Protein AF-A0A1C7LZ01-F1 (afdb_monomer_lite)

Organism: Grifola frondosa (NCBI:txid5627)

Secondary structure (DSSP, 8-state):
-EEEEEEEE-SSS-EEE---SS--TTSTTSSEEEEEEEEEGGGTEEEEEEEESS-EEEEEEEE-TTS----HHHHHHHHHHHHHHHS--TT--EEEEEEES-SS--TT--HHHHHHHHHT-TT--EEEEE--TTS----HHHHHHHHTPBPTTT-SBSSTT--EEEEES-SS--HHHHHHHHHHHHHTT----EEEEE-STTTT-S-GGGSTHHHHHTT-SEEESS----PPPPPP----

Foldseek 3Di:
DEAEFEWDDPDLQAIDTPDDPPDDCPDPQPAWAEWAWEADQVQQWIWIWTDGPPATYIYIYHYDPPDCNDGCLSCVLSVLLNVLVRGQQANYQYYAYEYEDDQEENNRLALVSLLSNLQSHLNHQEYHYYYYLNYQADNQLSNLVSQLDADPPPRAGRNLNHAYYYYYNHQPDDPVSLLVSQVSSVVRVSHHAYYEAAHPVCPPPPDPVVDPCVSVVVRYVYYHNDGDDDDGDDHPDPDD

Radius of gyration: 18.16 Å; chains: 1; bounding box: 42×43×53 Å

Sequence (240 aa):
MRFSVWLEKRDDSHFLFGIPDGLEDWHHLHDIKQLFIKYRSASRCIMIEGTTSRNTFQITAFIHSDTEFGGMSKISGPLIHSIADTLDMSLVEELTIQETAYHRPPLTFTRDAWTHLLEKMPLLKKLHIRWGRTSNGGCCREILSALTTPHIDTGALLCPVLERFTLRYDKSWSSLQFHRLAQERSSRKQPLKWLSVRSSHYQDVENIEDTDLDMLREVVEIVDLEPPLIESAVFPTVEW

pLDDT: mean 79.96, std 13.24, range [38.75, 97.81]

Structure (mmCIF, N/CA/C/O backbone):
data_AF-A0A1C7LZ01-F1
#
_entry.id   AF-A0A1C7LZ01-F1
#
loop_
_atom_site.group_PDB
_atom_site.id
_atom_site.type_symbol
_atom_site.label_atom_id
_atom_site.label_alt_id
_atom_site.label_comp_id
_atom_site.label_asym_id
_atom_site.label_entity_id
_atom_site.label_seq_id
_atom_site.pdbx_PDB_ins_code
_atom_site.Cartn_x
_atom_site.Cartn_y
_atom_site.Cartn_z
_atom_site.occupancy
_atom_site.B_iso_or_equiv
_atom_site.auth_seq_id
_atom_site.auth_comp_id
_atom_site.auth_asym_id
_atom_site.auth_atom_id
_atom_site.pdbx_PDB_model_num
ATOM 1 N N . MET A 1 1 ? 3.920 -16.801 -15.063 1.00 75.69 1 MET A N 1
ATOM 2 C CA . MET A 1 1 ? 4.575 -16.233 -16.265 1.00 75.69 1 MET A CA 1
ATOM 3 C C . MET A 1 1 ? 5.652 -15.237 -15.849 1.00 75.69 1 MET A C 1
ATOM 5 O O . MET A 1 1 ? 5.511 -14.621 -14.800 1.00 75.69 1 MET A O 1
ATOM 9 N N . ARG A 1 2 ? 6.739 -15.097 -16.614 1.00 75.75 2 ARG A N 1
ATOM 10 C CA . ARG A 1 2 ? 7.792 -14.104 -16.347 1.00 75.75 2 ARG A CA 1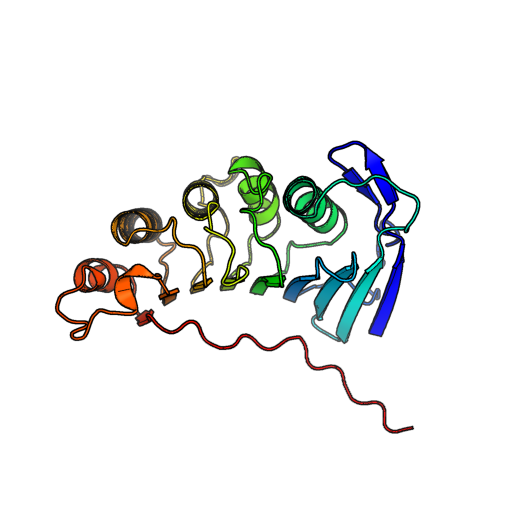
ATOM 11 C C . ARG A 1 2 ? 8.027 -13.270 -17.601 1.00 75.75 2 ARG A C 1
ATOM 13 O O . ARG A 1 2 ? 8.218 -13.837 -18.672 1.00 75.75 2 ARG A O 1
ATOM 20 N N . PHE A 1 3 ? 8.009 -11.956 -17.445 1.00 74.25 3 PHE A N 1
ATOM 21 C CA . PHE A 1 3 ? 8.245 -10.967 -18.483 1.00 74.25 3 PHE A CA 1
ATOM 22 C C . PHE A 1 3 ? 9.500 -10.171 -18.129 1.00 74.25 3 PHE A C 1
ATOM 24 O O . PHE A 1 3 ? 9.683 -9.762 -16.979 1.00 74.25 3 PHE A O 1
ATOM 31 N N . SER A 1 4 ? 10.340 -9.922 -19.125 1.00 74.12 4 SER A N 1
ATOM 32 C CA . SER A 1 4 ? 11.445 -8.972 -19.024 1.00 74.12 4 SER A CA 1
ATOM 33 C C . SER A 1 4 ? 11.132 -7.815 -19.953 1.00 74.12 4 SER A C 1
ATOM 35 O O . SER A 1 4 ? 10.951 -8.028 -21.150 1.00 74.12 4 SER A O 1
ATOM 37 N N . VAL A 1 5 ? 11.044 -6.610 -19.400 1.00 73.62 5 VAL A N 1
ATOM 38 C CA . VAL A 1 5 ? 10.729 -5.395 -20.155 1.00 73.62 5 VAL A CA 1
ATOM 39 C C . VAL A 1 5 ? 11.823 -4.358 -19.947 1.00 73.62 5 VAL A C 1
ATOM 41 O O . VAL A 1 5 ? 12.475 -4.307 -18.901 1.00 73.62 5 VAL A O 1
ATOM 44 N N . TRP A 1 6 ? 12.026 -3.518 -20.952 1.00 70.19 6 TRP A N 1
ATOM 45 C CA . TRP A 1 6 ? 12.846 -2.325 -20.798 1.00 70.19 6 TRP A CA 1
ATOM 46 C C . TRP A 1 6 ? 11.990 -1.201 -20.239 1.00 70.19 6 TRP A C 1
ATOM 48 O O . TRP A 1 6 ? 10.833 -1.047 -20.626 1.00 70.19 6 TRP A O 1
ATOM 58 N N . LEU A 1 7 ? 12.561 -0.453 -19.300 1.00 73.94 7 LEU A N 1
ATOM 59 C CA . LEU A 1 7 ? 11.942 0.740 -18.755 1.00 73.94 7 LEU A CA 1
ATOM 60 C C . LEU A 1 7 ? 12.460 1.951 -19.525 1.00 73.94 7 LEU A C 1
ATOM 62 O O . LEU A 1 7 ? 13.647 2.275 -19.439 1.00 73.94 7 LEU A O 1
ATOM 66 N N . GLU A 1 8 ? 11.582 2.622 -20.259 1.00 73.00 8 GLU A N 1
ATOM 67 C CA . GLU A 1 8 ? 11.940 3.818 -21.020 1.00 73.00 8 GLU A CA 1
ATOM 68 C C . GLU A 1 8 ? 11.466 5.076 -20.285 1.00 73.00 8 GLU A C 1
ATOM 70 O O . GLU A 1 8 ? 10.303 5.174 -19.887 1.00 73.00 8 GLU A O 1
ATOM 75 N N . LYS A 1 9 ? 12.371 6.046 -20.084 1.00 70.38 9 LYS A N 1
ATOM 76 C CA . LYS A 1 9 ? 11.995 7.370 -19.573 1.00 70.38 9 LYS A CA 1
ATOM 77 C C . LYS A 1 9 ? 11.342 8.148 -20.705 1.00 70.38 9 LYS A C 1
ATOM 79 O O . LYS A 1 9 ? 12.030 8.486 -21.665 1.00 70.38 9 LYS A O 1
ATOM 84 N N . ARG A 1 10 ? 10.060 8.483 -20.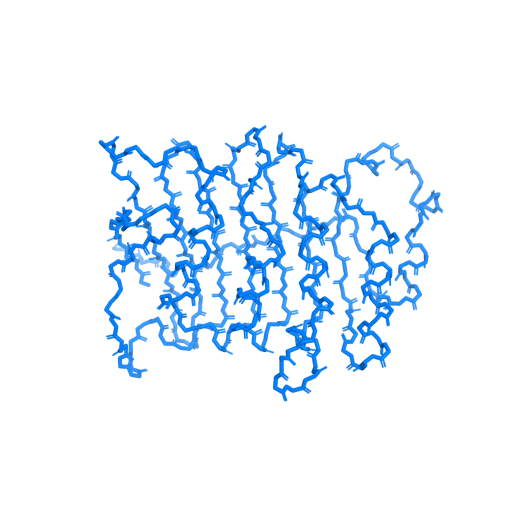578 1.00 68.81 10 ARG A N 1
ATOM 85 C CA . ARG A 1 10 ? 9.410 9.383 -21.538 1.00 68.81 10 ARG A CA 1
ATOM 86 C C . ARG A 1 10 ? 9.655 10.844 -21.168 1.00 68.81 10 ARG A C 1
ATOM 88 O O . ARG A 1 10 ? 9.989 11.649 -22.030 1.00 68.81 10 ARG A O 1
ATOM 95 N N . ASP A 1 11 ? 9.526 11.161 -19.881 1.00 69.56 11 ASP A N 1
ATOM 96 C CA . ASP A 1 11 ? 9.839 12.465 -19.292 1.00 69.56 11 ASP A CA 1
ATOM 97 C C . ASP A 1 11 ? 10.222 12.318 -17.803 1.00 69.56 11 ASP A C 1
ATOM 99 O O . ASP A 1 11 ? 10.417 11.209 -17.306 1.00 69.56 11 ASP A O 1
ATOM 103 N N . ASP A 1 12 ? 10.395 13.427 -17.077 1.00 65.56 12 ASP A N 1
ATOM 104 C CA . ASP A 1 12 ? 10.789 13.412 -15.657 1.00 65.56 12 ASP A CA 1
ATOM 105 C C . ASP A 1 12 ? 9.784 12.720 -14.714 1.00 65.56 12 ASP A C 1
ATOM 107 O O . ASP A 1 12 ? 10.162 12.327 -13.609 1.00 65.56 12 ASP A O 1
ATOM 111 N N . SER A 1 13 ? 8.540 12.530 -15.155 1.00 60.31 13 SER A N 1
ATOM 112 C CA . SER A 1 13 ? 7.416 11.983 -14.384 1.00 60.31 13 SER A CA 1
ATOM 113 C C . SER A 1 13 ? 6.799 10.699 -14.956 1.00 60.31 13 SER A C 1
ATOM 115 O O . SER A 1 13 ? 6.107 10.003 -14.217 1.00 60.31 13 SER A O 1
ATOM 117 N N . HIS A 1 14 ? 7.068 10.346 -16.216 1.00 68.50 14 HIS A N 1
ATOM 118 C CA . HIS A 1 14 ? 6.433 9.213 -16.895 1.00 68.50 14 HIS A CA 1
ATOM 119 C C . HIS A 1 14 ? 7.442 8.194 -17.421 1.00 68.50 14 HIS A C 1
ATOM 121 O O . HIS A 1 14 ? 8.422 8.522 -18.103 1.00 68.50 14 HIS A O 1
ATOM 127 N N . PHE A 1 15 ? 7.136 6.928 -17.155 1.00 73.50 15 PHE A N 1
ATOM 128 C CA . PHE A 1 15 ? 7.895 5.770 -17.591 1.00 73.50 15 PHE A CA 1
ATOM 129 C C . PHE A 1 15 ? 7.003 4.866 -18.428 1.00 73.50 15 PHE A C 1
ATOM 131 O O . PHE A 1 15 ? 5.866 4.587 -18.056 1.00 73.50 15 PHE A O 1
ATOM 138 N N . LEU A 1 16 ? 7.527 4.388 -19.551 1.00 69.81 16 LEU A N 1
ATOM 139 C CA . LEU A 1 16 ? 6.827 3.415 -20.375 1.00 69.81 16 LEU A CA 1
ATOM 140 C C . LEU A 1 16 ? 7.257 2.009 -19.968 1.00 69.81 16 LEU A C 1
ATOM 142 O O . LEU A 1 16 ? 8.444 1.671 -19.969 1.00 69.81 16 LEU A O 1
ATOM 146 N N . PHE A 1 17 ? 6.262 1.198 -19.620 1.00 70.94 17 PHE A N 1
ATOM 147 C CA . PHE A 1 17 ? 6.385 -0.245 -19.499 1.00 70.94 17 PHE A CA 1
ATOM 148 C C . PHE A 1 17 ? 5.908 -0.851 -20.816 1.00 70.94 17 PHE A C 1
ATOM 150 O O . PHE A 1 17 ? 4.848 -0.485 -21.310 1.00 70.94 17 PHE A O 1
ATOM 157 N N . GLY A 1 18 ? 6.669 -1.783 -21.388 1.00 62.41 18 GLY A N 1
ATOM 158 C CA . GLY A 1 18 ? 6.277 -2.497 -22.609 1.00 62.41 18 GLY A CA 1
ATOM 159 C C . GLY A 1 18 ? 5.137 -3.499 -22.389 1.00 62.41 18 GLY A C 1
ATOM 160 O O . GLY A 1 18 ? 5.304 -4.676 -22.697 1.00 62.41 18 GLY A O 1
ATOM 161 N N . ILE A 1 19 ? 4.018 -3.065 -21.807 1.00 64.88 19 ILE A N 1
ATOM 162 C CA . ILE A 1 19 ? 2.777 -3.834 -21.684 1.00 64.88 19 ILE A CA 1
ATOM 163 C C . ILE A 1 19 ? 1.802 -3.256 -22.721 1.00 64.88 19 ILE A C 1
ATOM 165 O O . ILE A 1 19 ? 1.604 -2.045 -22.719 1.00 64.88 19 ILE A O 1
ATOM 169 N N . PRO A 1 20 ? 1.236 -4.068 -23.631 1.00 54.84 20 PRO A N 1
ATOM 170 C CA . PRO A 1 20 ? 0.275 -3.582 -24.620 1.00 54.84 20 PRO A CA 1
ATOM 171 C C . PRO A 1 20 ? -0.962 -2.952 -23.966 1.00 54.84 20 PRO A C 1
ATOM 173 O O . PRO A 1 20 ? -1.490 -3.503 -22.998 1.00 54.84 20 PRO A O 1
ATOM 176 N N . ASP A 1 21 ? -1.446 -1.842 -24.526 1.00 51.34 21 ASP A N 1
ATOM 177 C CA . ASP A 1 21 ? -2.733 -1.247 -24.147 1.00 51.34 21 ASP A CA 1
ATOM 178 C C . ASP A 1 21 ? -3.893 -2.185 -24.525 1.00 51.34 21 ASP A C 1
ATOM 180 O O . ASP A 1 21 ? -3.840 -2.865 -25.551 1.00 51.34 21 ASP A O 1
ATOM 184 N N . GLY A 1 22 ? -4.971 -2.191 -23.730 1.00 51.94 22 GLY A N 1
ATOM 185 C CA . GLY A 1 22 ? -6.197 -2.927 -24.070 1.00 51.94 22 GLY A CA 1
ATOM 186 C C . GLY A 1 22 ? -6.035 -4.446 -24.005 1.00 51.94 22 GLY A C 1
ATOM 187 O O . GLY A 1 22 ? -6.345 -5.152 -24.962 1.00 51.94 22 GLY A O 1
ATOM 188 N N . LEU A 1 23 ? -5.531 -4.941 -22.875 1.00 58.97 23 LEU A N 1
ATOM 189 C CA . LEU A 1 23 ? -5.386 -6.369 -22.620 1.00 58.97 23 LEU A CA 1
ATOM 190 C C . LEU A 1 23 ? -6.737 -7.084 -22.772 1.00 58.97 23 LEU A C 1
ATOM 192 O O . LEU A 1 23 ? -7.692 -6.753 -22.076 1.00 58.97 23 LEU A O 1
ATOM 196 N N . GLU A 1 24 ? -6.810 -8.065 -23.671 1.00 58.41 24 GLU A N 1
ATOM 197 C CA . GLU A 1 24 ? -8.006 -8.897 -23.833 1.00 58.41 24 GLU A CA 1
ATOM 198 C C . GLU A 1 24 ? -8.326 -9.647 -22.523 1.00 58.41 24 GLU A C 1
ATOM 200 O O . GLU A 1 24 ? -7.418 -9.947 -21.746 1.00 58.41 24 GLU A O 1
ATOM 205 N N . ASP A 1 25 ? -9.591 -10.015 -22.288 1.00 59.78 25 ASP A N 1
ATOM 206 C CA . ASP A 1 25 ? -10.057 -10.672 -21.045 1.00 59.78 25 ASP A CA 1
ATOM 207 C C . ASP A 1 25 ? -9.269 -11.947 -20.667 1.00 59.78 25 ASP A C 1
ATOM 209 O O . ASP A 1 25 ? -9.274 -12.403 -19.522 1.00 59.78 25 ASP A O 1
ATOM 213 N N . TRP A 1 26 ? -8.601 -12.578 -21.637 1.00 60.88 26 TRP A N 1
ATOM 214 C CA . TRP A 1 26 ? -7.772 -13.767 -21.428 1.00 60.88 26 TRP A CA 1
ATOM 215 C C . TRP A 1 26 ? -6.308 -13.458 -21.093 1.00 60.88 26 TRP A C 1
ATOM 217 O O . TRP A 1 26 ? -5.540 -14.384 -20.817 1.00 60.88 26 TRP A O 1
ATOM 227 N N . HIS A 1 27 ? -5.896 -12.191 -21.111 1.00 69.81 27 HIS A N 1
ATOM 228 C CA . HIS A 1 27 ? -4.516 -11.803 -20.876 1.00 69.81 27 HIS A CA 1
ATOM 229 C C . HIS A 1 27 ? -4.081 -12.109 -19.437 1.00 69.81 27 HIS A C 1
ATOM 231 O O . HIS A 1 27 ? -4.812 -11.921 -18.466 1.00 69.81 27 HIS A O 1
ATOM 237 N N . HIS A 1 28 ? -2.827 -12.527 -19.269 1.00 69.38 28 HIS A N 1
ATOM 238 C CA . HIS A 1 28 ? -2.290 -12.992 -17.983 1.00 69.38 28 HIS A CA 1
ATOM 239 C C . HIS A 1 28 ? -2.159 -11.913 -16.896 1.00 69.38 28 HIS A C 1
ATOM 241 O O . HIS A 1 28 ? -1.819 -12.247 -15.762 1.00 69.38 28 HIS A O 1
ATOM 247 N N . LEU A 1 29 ? -2.406 -10.650 -17.245 1.00 78.31 29 LEU A N 1
ATOM 248 C CA . LEU A 1 29 ? -2.404 -9.503 -16.333 1.00 78.31 29 LEU A CA 1
ATOM 249 C C . LEU A 1 29 ? -3.819 -8.949 -16.079 1.00 78.31 29 LEU A C 1
ATOM 251 O O . LEU A 1 29 ? -3.943 -7.922 -15.426 1.00 78.31 29 LEU A O 1
ATOM 255 N N . HIS A 1 30 ? -4.867 -9.608 -16.583 1.00 79.12 30 HIS A N 1
ATOM 256 C CA . HIS A 1 30 ? -6.254 -9.296 -16.235 1.00 79.12 30 HIS A CA 1
ATOM 257 C C . HIS A 1 30 ? -6.574 -9.805 -14.812 1.00 79.12 30 HIS A C 1
ATOM 259 O O . HIS A 1 30 ? -6.012 -10.812 -14.369 1.00 79.12 30 HIS A O 1
ATOM 265 N N . ASP A 1 31 ? -7.467 -9.126 -14.086 1.00 86.12 31 ASP A N 1
ATOM 266 C CA . ASP A 1 31 ? -7.905 -9.477 -12.721 1.00 86.12 31 ASP A CA 1
ATOM 267 C C . ASP A 1 31 ? -6.786 -9.604 -11.668 1.00 86.12 31 ASP A C 1
ATOM 269 O O . ASP A 1 31 ? -6.734 -10.580 -10.905 1.00 86.12 31 ASP A O 1
ATOM 273 N N . ILE A 1 32 ? -5.871 -8.636 -11.598 1.00 90.81 32 ILE A N 1
ATOM 274 C CA . ILE A 1 32 ? -4.806 -8.625 -10.583 1.00 90.81 32 ILE A CA 1
ATOM 275 C C . ILE A 1 32 ? -5.427 -8.520 -9.183 1.00 90.81 32 ILE A C 1
ATOM 277 O O . ILE A 1 32 ? -6.127 -7.562 -8.872 1.00 90.81 32 ILE A O 1
ATOM 281 N N . LYS A 1 33 ? -5.145 -9.500 -8.316 1.00 93.06 33 LYS A N 1
ATOM 282 C CA . LYS A 1 33 ? -5.625 -9.559 -6.924 1.00 93.06 33 LYS A CA 1
ATOM 283 C C . LYS A 1 33 ? -4.565 -9.160 -5.913 1.00 93.06 33 LYS A C 1
ATOM 285 O O . LYS A 1 33 ? -4.880 -8.537 -4.902 1.00 93.06 33 LYS A O 1
ATOM 290 N N . GLN A 1 34 ? -3.317 -9.522 -6.174 1.00 93.44 34 GLN A N 1
ATOM 291 C CA . GLN A 1 34 ? -2.188 -9.198 -5.311 1.00 93.44 34 GLN A CA 1
ATOM 292 C C . GLN A 1 34 ? -1.072 -8.605 -6.156 1.00 93.44 34 GLN A C 1
ATOM 294 O O . GLN A 1 34 ? -0.761 -9.146 -7.218 1.00 93.44 34 GLN A O 1
ATOM 299 N N . LEU A 1 35 ? -0.457 -7.531 -5.669 1.00 92.94 35 LEU A N 1
ATOM 300 C CA . LEU A 1 35 ? 0.679 -6.891 -6.316 1.00 92.94 35 LEU A CA 1
ATOM 301 C C . LEU A 1 35 ? 1.808 -6.660 -5.308 1.00 92.94 35 LEU A C 1
ATOM 303 O O . LEU A 1 35 ? 1.606 -6.126 -4.219 1.00 92.94 35 LEU A O 1
ATOM 307 N N . PHE A 1 36 ? 3.018 -7.039 -5.690 1.00 91.62 36 PHE A N 1
ATOM 308 C CA . PHE A 1 36 ? 4.247 -6.862 -4.937 1.00 91.62 36 PHE A CA 1
ATOM 309 C C . PHE A 1 36 ? 5.248 -6.097 -5.803 1.00 91.62 36 PHE A C 1
ATOM 311 O O . PHE A 1 36 ? 5.760 -6.606 -6.796 1.00 91.62 36 PHE A O 1
ATOM 318 N N . ILE A 1 37 ? 5.565 -4.866 -5.419 1.00 89.19 37 ILE A N 1
ATOM 319 C CA . ILE A 1 37 ? 6.506 -3.999 -6.125 1.00 89.19 37 ILE A CA 1
ATOM 320 C C . ILE A 1 37 ? 7.803 -3.939 -5.323 1.00 89.19 37 ILE A C 1
ATOM 322 O O . ILE A 1 37 ? 7.844 -3.412 -4.210 1.00 89.19 37 ILE A O 1
ATOM 326 N N . LYS A 1 38 ? 8.888 -4.460 -5.897 1.00 86.44 38 LYS A N 1
ATOM 327 C CA . LYS A 1 38 ? 10.227 -4.438 -5.309 1.00 86.44 38 LYS A CA 1
ATOM 328 C C . LYS A 1 38 ? 11.155 -3.502 -6.070 1.00 86.44 38 LYS A C 1
ATOM 330 O O . LYS A 1 38 ? 11.508 -3.757 -7.221 1.00 86.44 38 LYS A O 1
ATOM 335 N N . TYR A 1 39 ? 11.672 -2.501 -5.372 1.00 78.56 39 TYR A N 1
ATOM 336 C CA . TYR A 1 39 ? 12.744 -1.645 -5.869 1.00 78.56 39 TYR A CA 1
ATOM 337 C C . TYR A 1 39 ? 14.103 -2.197 -5.421 1.00 78.56 39 TYR A C 1
ATOM 339 O O . TYR A 1 39 ? 14.376 -2.318 -4.218 1.00 78.56 39 TYR A O 1
ATOM 347 N N . ARG A 1 40 ? 14.973 -2.544 -6.379 1.00 73.06 40 ARG A N 1
ATOM 348 C CA . ARG A 1 40 ? 16.364 -2.949 -6.120 1.00 73.06 40 ARG A CA 1
ATOM 349 C C . ARG A 1 40 ? 17.318 -1.919 -6.722 1.00 73.06 40 ARG A C 1
ATOM 351 O O . ARG A 1 40 ? 17.614 -1.942 -7.915 1.00 73.06 40 ARG A O 1
ATOM 358 N N . SER A 1 41 ? 17.821 -1.030 -5.871 1.00 59.84 41 SER A N 1
ATOM 359 C CA . SER A 1 41 ? 18.694 0.085 -6.262 1.00 59.84 41 SER A CA 1
ATOM 360 C C . SER A 1 41 ? 20.025 -0.364 -6.878 1.00 59.84 41 SER A C 1
ATOM 362 O O . SER A 1 41 ? 20.420 0.151 -7.921 1.00 59.84 41 SER A O 1
ATOM 364 N N . ALA A 1 42 ? 20.697 -1.346 -6.269 1.00 59.44 42 ALA A N 1
ATOM 365 C CA . ALA A 1 42 ? 22.025 -1.805 -6.682 1.00 59.44 42 ALA A CA 1
ATOM 366 C C . ALA A 1 42 ? 22.037 -2.428 -8.088 1.00 59.44 42 ALA A C 1
ATOM 368 O O . ALA A 1 42 ? 23.060 -2.404 -8.763 1.00 59.44 42 ALA A O 1
ATOM 369 N N . SER A 1 43 ? 20.898 -2.957 -8.538 1.00 59.44 43 SER A N 1
ATOM 370 C CA . SER A 1 43 ? 20.746 -3.624 -9.833 1.00 59.44 43 SER A CA 1
ATOM 371 C C . SER A 1 43 ? 19.986 -2.792 -10.870 1.00 59.44 43 SER A C 1
ATOM 373 O O . SER A 1 43 ? 19.636 -3.340 -11.909 1.00 59.44 43 SER A O 1
ATOM 375 N N . ARG A 1 44 ? 19.676 -1.513 -10.580 1.00 68.06 44 ARG A N 1
ATOM 376 C CA . ARG A 1 44 ? 18.843 -0.630 -11.425 1.00 68.06 44 ARG A CA 1
ATOM 377 C C . ARG A 1 44 ? 17.613 -1.346 -12.012 1.00 68.06 44 ARG A C 1
ATOM 379 O O . ARG A 1 44 ? 17.307 -1.247 -13.200 1.00 68.06 44 ARG A O 1
ATOM 386 N N . CYS A 1 45 ? 16.947 -2.126 -11.169 1.00 76.75 45 CYS A N 1
ATOM 387 C CA . CYS A 1 45 ? 15.885 -3.026 -11.587 1.00 76.75 45 CYS A CA 1
ATOM 388 C C . CYS A 1 45 ? 14.680 -2.861 -10.668 1.00 76.75 45 CYS A C 1
ATOM 390 O O . CYS A 1 45 ? 14.807 -2.764 -9.439 1.00 76.75 45 CYS A O 1
ATOM 392 N N . ILE A 1 46 ? 13.511 -2.840 -11.294 1.00 80.94 46 ILE A N 1
ATOM 393 C CA . ILE A 1 46 ? 12.217 -2.868 -10.632 1.00 80.94 46 ILE A CA 1
ATOM 394 C C . ILE A 1 46 ? 11.624 -4.228 -10.938 1.00 80.94 46 ILE A C 1
ATOM 396 O O . ILE A 1 46 ? 11.565 -4.653 -12.090 1.00 80.94 46 ILE A O 1
ATOM 400 N N . MET A 1 47 ? 11.202 -4.917 -9.893 1.00 86.06 47 MET A N 1
ATOM 401 C CA . MET A 1 47 ? 10.562 -6.211 -10.017 1.00 86.06 47 MET A CA 1
ATOM 402 C C . MET A 1 47 ? 9.134 -6.060 -9.521 1.00 86.06 47 MET A C 1
ATOM 404 O O . MET A 1 47 ? 8.919 -5.695 -8.368 1.00 86.06 47 MET A O 1
ATOM 408 N N . ILE A 1 48 ? 8.177 -6.302 -10.404 1.00 87.44 48 ILE A N 1
ATOM 409 C CA . ILE A 1 48 ? 6.749 -6.264 -10.109 1.00 87.44 48 ILE A CA 1
ATOM 410 C C . ILE A 1 48 ? 6.265 -7.701 -10.179 1.00 87.44 48 ILE A C 1
ATOM 412 O O . ILE A 1 48 ? 6.344 -8.338 -11.222 1.00 87.44 48 ILE A O 1
ATOM 416 N N . GLU A 1 49 ? 5.801 -8.231 -9.067 1.00 88.88 49 GLU A N 1
ATOM 417 C CA . GLU A 1 49 ? 5.227 -9.564 -8.973 1.00 88.88 49 GLU A CA 1
ATOM 418 C C . GLU A 1 49 ? 3.751 -9.434 -8.646 1.00 88.88 49 GLU A C 1
ATOM 420 O O . GLU A 1 49 ? 3.339 -8.492 -7.974 1.00 88.88 49 GLU A O 1
ATOM 425 N N . GLY A 1 50 ? 2.943 -10.377 -9.096 1.00 86.75 50 GLY A N 1
ATOM 426 C CA . GLY A 1 50 ? 1.539 -10.370 -8.744 1.00 86.75 50 GLY A CA 1
ATOM 427 C C . GLY A 1 50 ? 0.858 -11.696 -8.988 1.00 86.75 50 GLY A C 1
ATOM 428 O O . GLY A 1 50 ? 1.399 -12.602 -9.628 1.00 86.75 50 GLY A O 1
ATOM 429 N N . THR A 1 51 ? -0.351 -11.779 -8.458 1.00 87.69 51 THR A N 1
ATOM 430 C CA . THR A 1 51 ? -1.232 -12.934 -8.581 1.00 87.69 51 THR A CA 1
ATOM 431 C C . THR A 1 51 ? -2.573 -12.446 -9.101 1.00 87.69 51 THR A C 1
ATOM 433 O O . THR A 1 51 ? -3.157 -11.512 -8.547 1.00 87.69 51 THR A O 1
ATOM 436 N N . THR A 1 52 ? -3.058 -13.071 -10.166 1.00 86.44 52 THR A N 1
ATOM 437 C CA . THR A 1 52 ? -4.417 -12.904 -10.684 1.00 86.44 52 THR A CA 1
ATOM 438 C C . THR A 1 52 ? -5.307 -14.040 -10.188 1.00 86.44 52 THR A C 1
ATOM 440 O O . THR A 1 52 ? -4.852 -14.943 -9.486 1.00 86.44 52 THR A O 1
ATOM 443 N N . SER A 1 53 ? -6.578 -14.051 -10.587 1.00 81.06 53 SER A N 1
ATOM 444 C CA . SER A 1 53 ? -7.485 -15.176 -10.312 1.00 81.06 53 SER A CA 1
ATOM 445 C C . SER A 1 53 ? -7.004 -16.523 -10.884 1.00 81.06 53 SER A C 1
ATOM 447 O O . SER A 1 53 ? -7.479 -17.572 -10.452 1.00 81.06 53 SER A O 1
ATOM 449 N N . ARG A 1 54 ? -6.074 -16.512 -11.853 1.00 80.25 54 ARG A N 1
ATOM 450 C CA . ARG A 1 54 ? -5.648 -17.709 -12.601 1.00 80.25 54 ARG A CA 1
ATOM 451 C C . ARG A 1 54 ? -4.146 -17.964 -12.591 1.00 80.25 54 ARG A C 1
ATOM 453 O O . ARG A 1 54 ? -3.741 -19.107 -12.755 1.00 80.25 54 ARG A O 1
ATOM 460 N N . ASN A 1 55 ? -3.317 -16.928 -12.468 1.00 83.06 55 ASN A N 1
ATOM 461 C CA . ASN A 1 55 ? -1.881 -17.034 -12.722 1.00 83.06 55 ASN A CA 1
ATOM 462 C C . ASN A 1 55 ? -1.060 -16.162 -11.770 1.00 83.06 55 ASN A C 1
ATOM 464 O O . ASN A 1 55 ? -1.519 -15.123 -11.309 1.00 83.06 55 ASN A O 1
ATOM 468 N N . THR A 1 56 ? 0.203 -16.532 -11.563 1.00 86.94 56 THR A N 1
ATOM 469 C CA . THR A 1 56 ? 1.222 -15.621 -11.026 1.00 86.94 56 THR A CA 1
ATOM 470 C C . THR A 1 56 ? 2.038 -15.011 -12.160 1.00 86.94 56 THR A C 1
ATOM 472 O O . THR A 1 56 ? 2.323 -15.670 -13.171 1.00 86.94 56 THR A O 1
ATOM 475 N N . PHE A 1 57 ? 2.438 -13.751 -12.014 1.00 85.62 57 PHE A N 1
ATOM 476 C CA . PHE A 1 57 ? 3.274 -13.046 -12.980 1.00 85.62 57 PHE A CA 1
ATOM 477 C C . PHE A 1 57 ? 4.433 -12.313 -12.306 1.00 85.62 57 PHE A C 1
ATOM 479 O O . PHE A 1 57 ? 4.344 -11.895 -11.156 1.00 85.62 57 PHE A O 1
ATOM 486 N N . GLN A 1 58 ? 5.526 -12.157 -13.048 1.00 87.00 58 GLN A N 1
ATOM 487 C CA . GLN A 1 58 ? 6.652 -11.300 -12.695 1.00 87.00 58 GLN A CA 1
ATOM 488 C C . GLN A 1 58 ? 7.001 -10.448 -13.904 1.00 87.00 58 GLN A C 1
ATOM 490 O O . GLN A 1 58 ? 7.155 -10.982 -14.999 1.00 87.00 58 GLN A O 1
ATOM 495 N N . ILE A 1 59 ? 7.169 -9.154 -13.698 1.00 84.19 59 ILE A N 1
ATOM 496 C CA . ILE A 1 59 ? 7.679 -8.202 -14.670 1.00 84.19 59 ILE A CA 1
ATOM 497 C C . ILE A 1 59 ? 8.979 -7.663 -14.097 1.00 84.19 59 ILE A C 1
ATOM 499 O O . ILE A 1 59 ? 9.000 -7.047 -13.030 1.00 84.19 59 ILE A O 1
ATOM 503 N N . THR A 1 60 ? 10.073 -7.925 -14.798 1.00 83.94 60 THR A N 1
ATOM 504 C CA . THR A 1 60 ? 11.381 -7.376 -14.456 1.00 83.94 60 THR A CA 1
ATOM 505 C C . THR A 1 60 ? 11.673 -6.237 -15.415 1.00 83.94 60 THR A C 1
ATOM 507 O O . THR A 1 60 ? 11.911 -6.471 -16.599 1.00 83.94 60 THR A O 1
ATOM 510 N N . ALA A 1 61 ? 11.614 -5.011 -14.903 1.00 78.88 61 ALA A N 1
ATOM 511 C CA . ALA A 1 61 ? 11.914 -3.809 -15.656 1.00 78.88 61 ALA A CA 1
ATOM 512 C C . ALA A 1 61 ? 13.362 -3.381 -15.397 1.00 78.88 61 ALA A C 1
ATOM 514 O O . ALA A 1 61 ? 13.774 -3.201 -14.242 1.00 78.88 61 ALA A O 1
ATOM 515 N N . PHE A 1 62 ? 14.134 -3.230 -16.472 1.00 76.06 62 PHE A N 1
ATOM 516 C CA . PHE A 1 62 ? 15.532 -2.809 -16.416 1.00 76.06 62 PHE A CA 1
ATOM 517 C C . PHE A 1 62 ? 15.682 -1.367 -16.881 1.00 76.06 62 PHE A C 1
ATOM 519 O O . PHE A 1 62 ? 15.160 -0.974 -17.924 1.00 76.06 62 PHE A O 1
ATOM 526 N N . ILE A 1 63 ? 16.437 -0.596 -16.108 1.00 72.12 63 ILE A N 1
ATOM 527 C CA . ILE A 1 63 ? 16.856 0.755 -16.459 1.00 72.12 63 ILE A CA 1
ATOM 528 C C . ILE A 1 63 ? 18.149 0.633 -17.274 1.00 72.12 63 ILE A C 1
ATOM 530 O O . ILE A 1 63 ? 19.140 0.091 -16.776 1.00 72.12 63 ILE A O 1
ATOM 534 N N . HIS A 1 64 ? 18.145 1.125 -18.514 1.00 67.50 64 HIS A N 1
ATOM 535 C CA . HIS A 1 64 ? 19.305 1.038 -19.405 1.00 67.50 64 HIS A CA 1
ATOM 536 C C . HIS A 1 64 ? 20.543 1.721 -18.786 1.00 67.50 64 HIS A C 1
ATOM 538 O O . HIS A 1 64 ? 20.432 2.724 -18.071 1.00 67.50 64 HIS A O 1
ATOM 544 N N . SER A 1 65 ? 21.739 1.170 -19.025 1.00 63.06 65 SER A N 1
ATOM 545 C CA . SER A 1 65 ? 22.997 1.675 -18.444 1.00 63.06 65 SER A CA 1
ATOM 546 C C . SER A 1 65 ? 23.276 3.128 -18.822 1.00 63.06 65 SER A C 1
ATOM 548 O O . SER A 1 65 ? 23.752 3.896 -17.982 1.00 63.06 65 SER A O 1
ATOM 550 N N . ASP A 1 66 ? 22.914 3.472 -20.057 1.00 61.91 66 ASP A N 1
ATOM 551 C CA . ASP A 1 66 ? 23.296 4.708 -20.748 1.00 61.91 66 ASP A CA 1
ATOM 552 C C . ASP A 1 66 ? 22.306 5.857 -20.526 1.00 61.91 66 ASP A C 1
ATOM 554 O O . ASP A 1 66 ? 22.493 6.957 -21.038 1.00 61.91 66 ASP A O 1
ATOM 558 N N . THR A 1 67 ? 21.239 5.621 -19.766 1.00 61.19 67 THR A N 1
ATOM 559 C CA . THR A 1 67 ? 20.213 6.629 -19.520 1.00 61.19 67 THR A CA 1
ATOM 560 C C . THR A 1 67 ? 20.410 7.259 -18.141 1.00 61.19 67 THR A C 1
ATOM 562 O O . THR A 1 67 ? 20.448 6.575 -17.112 1.00 61.19 67 THR A O 1
ATOM 565 N N . GLU A 1 68 ? 20.504 8.588 -18.094 1.00 64.19 68 GLU A N 1
ATOM 566 C CA . GLU A 1 68 ? 20.568 9.344 -16.842 1.00 64.19 68 GLU A CA 1
ATOM 567 C C . GLU A 1 68 ? 19.181 9.446 -16.188 1.00 64.19 68 GLU A C 1
ATOM 569 O O . GLU A 1 68 ? 18.454 10.428 -16.313 1.00 64.19 68 GLU A O 1
ATOM 574 N N . PHE A 1 69 ? 18.799 8.409 -15.448 1.00 62.16 69 PHE A N 1
ATOM 575 C CA . PHE A 1 69 ? 17.546 8.395 -14.685 1.00 62.16 69 PHE A CA 1
ATOM 576 C C . PHE A 1 69 ? 17.642 9.099 -13.319 1.00 62.16 69 PHE A C 1
ATOM 578 O O . PHE A 1 69 ? 16.636 9.303 -12.644 1.00 62.16 69 PHE A O 1
ATOM 585 N N . GLY A 1 70 ? 18.847 9.484 -12.889 1.00 64.12 70 GLY A N 1
ATOM 586 C CA . GLY A 1 70 ? 19.096 9.901 -11.511 1.00 64.12 70 GLY A CA 1
ATOM 587 C C . GLY A 1 70 ? 19.032 8.728 -10.521 1.00 64.12 70 GLY A C 1
ATOM 588 O O . GLY A 1 70 ? 18.990 7.558 -10.895 1.00 64.12 70 GLY A O 1
ATOM 589 N N . GLY A 1 71 ? 19.091 9.030 -9.222 1.00 67.56 71 GLY A N 1
ATOM 590 C CA . GLY A 1 71 ? 18.991 8.009 -8.174 1.00 67.56 71 GLY A CA 1
ATOM 591 C C . GLY A 1 71 ? 17.552 7.526 -7.962 1.00 67.56 71 GLY A C 1
ATOM 592 O O . GLY A 1 71 ? 16.622 8.312 -8.121 1.00 67.56 71 GLY A O 1
ATOM 593 N N . MET A 1 72 ? 17.377 6.274 -7.515 1.00 69.44 72 MET A N 1
ATOM 594 C CA . MET A 1 72 ? 16.057 5.668 -7.250 1.00 69.44 72 MET A CA 1
ATOM 595 C C . MET A 1 72 ? 15.107 6.548 -6.416 1.00 69.44 72 MET A C 1
ATOM 597 O O . MET A 1 72 ? 13.914 6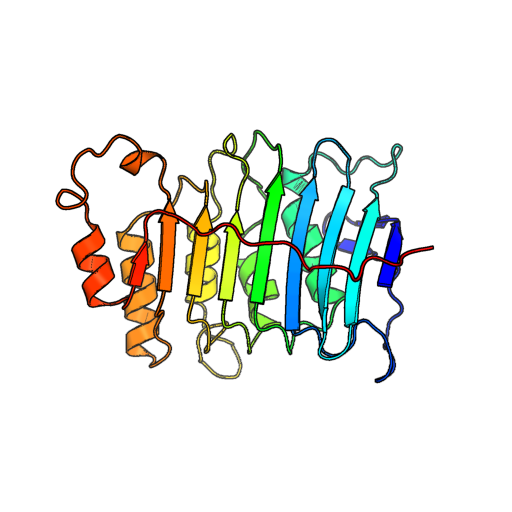.556 -6.698 1.00 69.44 72 MET A O 1
ATOM 601 N N . SER A 1 73 ? 15.599 7.352 -5.461 1.00 69.12 73 SER A N 1
ATOM 602 C CA . SER A 1 73 ? 14.735 8.256 -4.676 1.00 69.12 73 SER A CA 1
ATOM 603 C C . SER A 1 73 ? 14.027 9.338 -5.483 1.00 69.12 73 SER A C 1
ATOM 605 O O . SER A 1 73 ? 13.026 9.882 -5.013 1.00 69.12 73 SER A O 1
ATOM 607 N N . LYS A 1 74 ? 14.553 9.689 -6.660 1.00 73.81 74 LYS A N 1
ATOM 608 C CA . LYS A 1 74 ? 13.957 10.681 -7.560 1.00 73.81 74 LYS A CA 1
ATOM 609 C C . LYS A 1 74 ? 12.952 10.073 -8.533 1.00 73.81 74 LYS A C 1
ATOM 611 O O . LYS A 1 74 ? 12.196 10.823 -9.128 1.00 73.81 74 LYS A O 1
ATOM 616 N N . ILE A 1 75 ? 12.951 8.752 -8.701 1.00 75.94 75 ILE A N 1
ATOM 617 C CA . ILE A 1 75 ? 12.104 8.087 -9.696 1.00 75.94 75 ILE A CA 1
ATOM 618 C C . ILE A 1 75 ? 11.053 7.174 -9.071 1.00 75.94 75 ILE A C 1
ATOM 620 O O . ILE A 1 75 ? 10.071 6.871 -9.727 1.00 75.94 75 ILE A O 1
ATOM 624 N N . SER A 1 76 ? 11.193 6.763 -7.808 1.00 77.06 76 SER A N 1
ATOM 625 C CA . SER A 1 76 ? 10.273 5.815 -7.162 1.00 77.06 76 SER A CA 1
ATOM 626 C C . SER A 1 76 ? 8.795 6.237 -7.190 1.00 77.06 76 SER A C 1
ATOM 628 O O . SER A 1 76 ? 7.937 5.385 -7.390 1.00 77.06 76 SER A O 1
ATOM 630 N N . GLY A 1 77 ? 8.493 7.529 -7.021 1.00 79.25 77 GLY A N 1
ATOM 631 C CA . GLY A 1 77 ? 7.136 8.075 -7.142 1.00 79.25 77 GLY A CA 1
ATOM 632 C C . GLY A 1 77 ? 6.619 8.057 -8.585 1.00 79.25 77 GLY A C 1
ATOM 633 O O . GLY A 1 77 ? 5.666 7.339 -8.861 1.00 79.25 77 GLY A O 1
ATOM 634 N N . PRO A 1 78 ? 7.275 8.750 -9.532 1.00 80.00 78 PRO A N 1
ATOM 635 C CA . PRO A 1 78 ? 6.970 8.653 -10.963 1.00 80.00 78 PRO A CA 1
ATOM 636 C C . PRO A 1 78 ? 6.795 7.219 -11.499 1.00 80.00 78 PRO A C 1
ATOM 638 O O . PRO A 1 78 ? 5.915 6.933 -12.310 1.00 80.00 78 PRO A O 1
ATOM 641 N N . LEU A 1 79 ? 7.607 6.281 -11.007 1.00 80.19 79 LEU A N 1
ATOM 642 C CA . LEU A 1 79 ? 7.495 4.868 -11.348 1.00 80.19 79 LEU A CA 1
ATOM 643 C C . LEU A 1 79 ? 6.216 4.239 -10.817 1.00 80.19 79 LEU A C 1
ATOM 645 O O . LEU A 1 79 ? 5.576 3.495 -11.551 1.00 80.19 79 LEU A O 1
ATOM 649 N N . ILE A 1 80 ? 5.833 4.519 -9.569 1.00 84.06 80 ILE A N 1
ATOM 650 C CA . ILE A 1 80 ? 4.598 3.960 -9.019 1.00 84.06 80 ILE A CA 1
ATOM 651 C C . ILE A 1 80 ? 3.368 4.486 -9.753 1.00 84.06 80 ILE A C 1
ATOM 653 O O . ILE A 1 80 ? 2.423 3.731 -9.957 1.00 84.06 80 ILE A O 1
ATOM 657 N N . HIS A 1 81 ? 3.411 5.743 -10.202 1.00 85.94 81 HIS A N 1
ATOM 658 C CA . HIS A 1 81 ? 2.391 6.331 -11.073 1.00 85.94 81 HIS A CA 1
ATOM 659 C C . HIS A 1 81 ? 2.294 5.600 -12.383 1.00 85.94 81 HIS A C 1
ATOM 661 O O . HIS A 1 81 ? 1.237 5.086 -12.718 1.00 85.94 81 HIS A O 1
ATOM 667 N N . SER A 1 82 ? 3.429 5.446 -13.049 1.00 84.44 82 SER A N 1
ATOM 668 C CA . SER A 1 82 ? 3.485 4.759 -14.329 1.00 84.44 82 SER A CA 1
ATOM 669 C C . SER A 1 82 ? 2.997 3.306 -14.211 1.00 84.44 82 SER A C 1
ATOM 671 O O . SER A 1 82 ? 2.265 2.837 -15.075 1.00 84.44 82 SER A O 1
ATOM 673 N N . ILE A 1 83 ? 3.311 2.600 -13.115 1.00 85.69 83 ILE A N 1
ATOM 674 C CA . ILE A 1 83 ? 2.769 1.255 -12.840 1.00 85.69 83 ILE A CA 1
ATOM 675 C C . ILE A 1 83 ? 1.247 1.303 -12.671 1.00 85.69 83 ILE A C 1
ATOM 677 O O . ILE A 1 83 ? 0.546 0.498 -13.278 1.00 85.69 83 ILE A O 1
ATOM 681 N N . ALA A 1 84 ? 0.739 2.240 -11.869 1.00 88.06 84 ALA A N 1
ATOM 682 C CA . ALA A 1 84 ? -0.692 2.403 -11.625 1.00 88.06 84 ALA A CA 1
ATOM 683 C C . ALA A 1 84 ? -1.463 2.859 -12.877 1.00 88.06 84 ALA A C 1
ATOM 685 O O . ALA A 1 84 ? -2.662 2.625 -12.984 1.00 88.06 84 ALA A O 1
ATOM 686 N N . ASP A 1 85 ? -0.802 3.537 -13.813 1.00 86.19 85 ASP A N 1
ATOM 687 C CA . ASP A 1 85 ? -1.351 3.940 -15.110 1.00 86.19 85 ASP A CA 1
ATOM 688 C C . ASP A 1 85 ? -1.318 2.813 -16.138 1.00 86.19 85 ASP A C 1
ATOM 690 O O . ASP A 1 85 ? -2.181 2.769 -17.007 1.00 86.19 85 ASP A O 1
ATOM 694 N N . THR A 1 86 ? -0.366 1.888 -16.014 1.00 83.56 86 THR A N 1
ATOM 695 C CA . THR A 1 86 ? -0.212 0.771 -16.954 1.00 83.56 86 THR A CA 1
ATOM 696 C C . THR A 1 86 ? -1.073 -0.436 -16.575 1.00 83.56 86 THR A C 1
ATOM 698 O O . THR A 1 86 ? -1.600 -1.121 -17.446 1.00 83.56 86 THR A O 1
ATOM 701 N N . LEU A 1 87 ? -1.179 -0.756 -15.283 1.00 86.38 87 LEU A N 1
ATOM 702 C CA . LEU A 1 87 ? -1.893 -1.943 -14.809 1.00 86.38 87 LEU A CA 1
ATOM 703 C C . LEU A 1 87 ? -3.330 -1.601 -14.412 1.00 86.38 87 LEU A C 1
ATOM 705 O O . LEU A 1 87 ? -3.580 -0.558 -13.809 1.00 86.38 87 LEU A O 1
ATOM 709 N N . ASP A 1 88 ? -4.265 -2.519 -14.667 1.00 87.94 88 ASP A N 1
ATOM 710 C CA . ASP A 1 88 ? -5.589 -2.441 -14.051 1.00 87.94 88 ASP A CA 1
ATOM 711 C C . ASP A 1 88 ? -5.491 -2.823 -12.567 1.00 87.94 88 ASP A C 1
ATOM 713 O O . ASP A 1 88 ? -5.263 -3.978 -12.198 1.00 87.94 88 ASP A O 1
ATOM 717 N N . MET A 1 89 ? -5.643 -1.812 -11.715 1.00 91.69 89 MET A N 1
ATOM 718 C CA . MET A 1 89 ? -5.529 -1.921 -10.263 1.00 91.69 89 MET A CA 1
ATOM 719 C C . MET A 1 89 ? -6.894 -2.071 -9.570 1.00 91.69 89 MET A C 1
ATOM 721 O O . MET A 1 89 ? -6.948 -2.243 -8.349 1.00 91.69 89 MET A O 1
ATOM 725 N N . SER A 1 90 ? -7.996 -2.040 -10.329 1.00 92.69 90 SER A N 1
ATOM 726 C CA . SER A 1 90 ? -9.364 -1.960 -9.796 1.00 92.69 90 SER A CA 1
ATOM 727 C C . SER A 1 90 ? -9.747 -3.150 -8.910 1.00 92.69 90 SER A C 1
ATOM 729 O O . SER A 1 90 ? -10.543 -3.010 -7.976 1.00 92.69 90 SER A O 1
ATOM 731 N N . LEU A 1 91 ? -9.140 -4.313 -9.167 1.00 94.94 91 LEU A N 1
ATOM 732 C CA . LEU A 1 91 ? -9.399 -5.569 -8.466 1.00 94.94 91 LEU A CA 1
ATOM 733 C C . LEU A 1 91 ? -8.338 -5.950 -7.427 1.00 94.94 91 LEU A C 1
ATOM 735 O O . LEU A 1 91 ? -8.474 -7.005 -6.799 1.00 94.94 91 LEU A O 1
ATOM 739 N N . VAL A 1 92 ? -7.324 -5.103 -7.217 1.00 96.00 92 VAL A N 1
ATOM 740 C CA . VAL A 1 92 ? -6.230 -5.368 -6.278 1.00 96.00 92 VAL A CA 1
ATOM 741 C C . VAL A 1 92 ? -6.747 -5.321 -4.842 1.00 96.00 92 VAL A C 1
ATOM 743 O O . VAL A 1 92 ? -7.286 -4.319 -4.379 1.00 96.00 92 VAL A O 1
ATOM 746 N N . GLU A 1 93 ? -6.539 -6.417 -4.117 1.00 96.88 93 GLU A N 1
ATOM 747 C CA . GLU A 1 93 ? -6.933 -6.588 -2.716 1.00 96.88 93 GLU A CA 1
ATOM 748 C C . GLU A 1 93 ? -5.736 -6.475 -1.761 1.00 96.88 93 GLU A C 1
ATOM 750 O O . GLU A 1 93 ? -5.905 -6.161 -0.581 1.00 96.88 93 GLU A O 1
ATOM 755 N N . GLU A 1 94 ? -4.519 -6.707 -2.255 1.00 96.00 94 GLU A N 1
ATOM 756 C CA . GLU A 1 94 ? -3.288 -6.654 -1.468 1.00 96.00 94 GLU A CA 1
ATOM 757 C C . GLU A 1 94 ? -2.155 -5.999 -2.262 1.00 96.00 94 GLU A C 1
ATOM 759 O O . GLU A 1 94 ? -1.787 -6.471 -3.339 1.00 96.00 94 GLU A O 1
ATOM 764 N N . LEU A 1 95 ? -1.586 -4.926 -1.709 1.00 95.38 95 LEU A N 1
ATOM 765 C CA . LEU A 1 95 ? -0.438 -4.222 -2.273 1.00 95.38 95 LEU A CA 1
ATOM 766 C C . LEU A 1 95 ? 0.734 -4.263 -1.298 1.00 95.38 95 LEU A C 1
ATOM 768 O O . LEU A 1 95 ? 0.627 -3.808 -0.159 1.00 95.38 95 LEU A O 1
ATOM 772 N N . THR A 1 96 ? 1.881 -4.731 -1.782 1.00 93.25 96 THR A N 1
ATOM 773 C CA . THR A 1 96 ? 3.156 -4.647 -1.074 1.00 93.25 96 THR A CA 1
ATOM 774 C C . THR A 1 96 ? 4.148 -3.805 -1.854 1.00 93.25 96 THR A C 1
ATOM 776 O O . THR A 1 96 ? 4.426 -4.079 -3.016 1.00 93.25 96 THR A O 1
ATOM 779 N N . ILE A 1 97 ? 4.735 -2.806 -1.203 1.00 90.06 97 ILE A N 1
ATOM 780 C CA . ILE A 1 97 ? 5.827 -2.001 -1.741 1.00 90.06 97 IL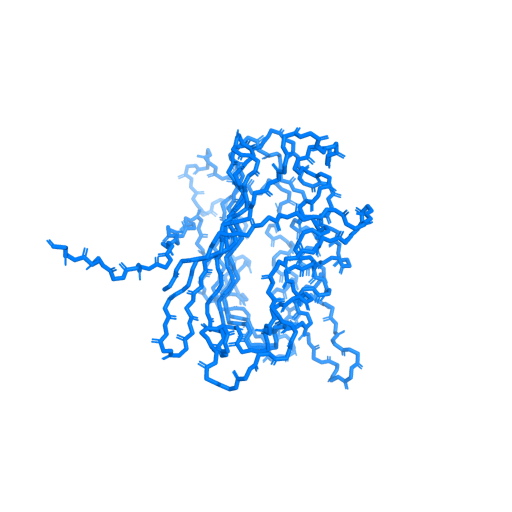E A CA 1
ATOM 781 C C . ILE A 1 97 ? 7.059 -2.233 -0.875 1.00 90.06 97 ILE A C 1
ATOM 783 O O . ILE A 1 97 ? 7.061 -1.947 0.325 1.00 90.06 97 ILE A O 1
ATOM 787 N N . GLN A 1 98 ? 8.123 -2.748 -1.485 1.00 86.94 98 GLN A N 1
ATOM 788 C CA . GLN A 1 98 ? 9.381 -3.019 -0.810 1.00 86.94 98 GLN A CA 1
ATOM 789 C C . GLN A 1 98 ? 10.551 -2.324 -1.506 1.00 86.94 98 GLN A C 1
ATOM 791 O O . GLN A 1 98 ? 10.947 -2.680 -2.614 1.00 86.94 98 GLN A O 1
ATOM 796 N N . GLU A 1 99 ? 11.205 -1.412 -0.799 1.00 79.25 99 GLU A N 1
ATOM 797 C CA . GLU A 1 99 ? 12.478 -0.839 -1.223 1.00 79.25 99 GLU A CA 1
ATOM 798 C C . GLU A 1 99 ? 13.644 -1.568 -0.551 1.00 79.25 99 GLU A C 1
ATOM 800 O O . GLU A 1 99 ? 13.696 -1.736 0.671 1.00 79.25 99 GLU A O 1
ATOM 805 N N . THR A 1 100 ? 14.612 -2.014 -1.352 1.00 68.69 100 THR A N 1
ATOM 806 C CA . THR A 1 100 ? 15.821 -2.679 -0.857 1.00 68.69 100 THR A CA 1
ATOM 807 C C . THR A 1 100 ? 17.073 -1.883 -1.206 1.00 68.69 100 THR A C 1
ATOM 809 O O . THR A 1 100 ? 17.289 -1.531 -2.362 1.00 68.69 100 THR A O 1
ATOM 812 N N . ALA A 1 101 ? 17.913 -1.659 -0.187 1.00 57.44 101 ALA A N 1
ATOM 813 C CA . ALA A 1 101 ? 19.257 -1.080 -0.284 1.00 57.44 101 ALA A CA 1
ATOM 814 C C . ALA A 1 101 ? 19.330 0.392 -0.742 1.00 57.44 101 ALA A C 1
ATOM 816 O O . ALA A 1 101 ? 20.125 0.737 -1.615 1.00 57.44 101 ALA A O 1
ATOM 817 N N . TYR A 1 102 ? 18.543 1.287 -0.140 1.00 62.41 102 TYR A N 1
ATOM 818 C CA . TYR A 1 102 ? 18.695 2.726 -0.372 1.00 62.41 102 TYR A CA 1
ATOM 819 C C . TYR A 1 102 ? 19.016 3.494 0.920 1.00 62.41 102 TYR A C 1
ATOM 821 O O . TYR A 1 102 ? 18.493 3.197 1.997 1.00 62.41 102 TYR A O 1
ATOM 829 N N . HIS A 1 103 ? 19.942 4.450 0.814 1.00 58.81 103 HIS A N 1
ATOM 830 C CA . HIS A 1 103 ? 20.477 5.222 1.946 1.00 58.81 103 HIS A CA 1
ATOM 831 C C . HIS A 1 103 ? 19.800 6.584 2.135 1.00 58.81 103 HIS A C 1
ATOM 833 O O . HIS A 1 103 ? 20.100 7.285 3.097 1.00 58.81 103 HIS A O 1
ATOM 839 N N . ARG A 1 104 ? 18.912 6.993 1.222 1.00 61.34 104 ARG A N 1
ATOM 840 C CA . ARG A 1 104 ? 18.192 8.271 1.309 1.00 61.34 104 ARG A CA 1
ATOM 841 C C . ARG A 1 104 ? 16.683 8.018 1.333 1.00 61.34 104 ARG A C 1
ATOM 843 O O . ARG A 1 104 ? 16.244 7.014 0.791 1.00 61.34 104 ARG A O 1
ATOM 850 N N . PRO A 1 105 ? 15.881 8.886 1.958 1.00 60.53 105 PRO A N 1
ATOM 851 C CA . PRO A 1 105 ? 14.434 8.777 1.852 1.00 60.53 105 PRO A CA 1
ATOM 852 C C . PRO A 1 105 ? 13.995 8.949 0.386 1.00 60.53 105 PRO A C 1
ATOM 854 O O . PRO A 1 105 ? 14.608 9.740 -0.346 1.00 60.53 105 PRO A O 1
ATOM 857 N N . PRO A 1 106 ? 12.965 8.219 -0.068 1.00 63.03 106 PRO A N 1
ATOM 858 C CA . PRO A 1 106 ? 12.392 8.445 -1.384 1.00 63.03 106 PRO A CA 1
ATOM 859 C C . PRO A 1 106 ? 11.697 9.813 -1.397 1.00 63.03 106 PRO A C 1
ATOM 861 O O . PRO A 1 106 ? 10.741 10.045 -0.666 1.00 63.03 106 PRO A O 1
ATOM 864 N N . LEU A 1 107 ? 12.206 10.740 -2.212 1.00 60.72 107 LEU A N 1
ATOM 865 C CA . LEU A 1 107 ? 11.762 12.143 -2.238 1.00 60.72 107 LEU A CA 1
ATOM 866 C C . LEU A 1 107 ? 10.446 12.340 -3.000 1.00 60.72 107 LEU A C 1
ATOM 868 O O . LEU A 1 107 ? 9.898 13.435 -3.009 1.00 60.72 107 LEU A O 1
ATOM 872 N N . THR A 1 108 ? 9.967 11.297 -3.677 1.00 70.06 108 THR A N 1
ATOM 873 C CA . THR A 1 108 ? 8.894 11.391 -4.673 1.00 70.06 108 THR A CA 1
ATOM 874 C C . THR A 1 108 ? 7.603 10.677 -4.285 1.00 70.06 108 THR A C 1
ATOM 876 O O . THR A 1 108 ? 6.631 10.749 -5.027 1.00 70.06 108 THR A O 1
ATOM 879 N N . PHE A 1 109 ? 7.540 10.051 -3.105 1.00 78.12 109 PHE A N 1
ATOM 880 C CA . PHE A 1 109 ? 6.277 9.566 -2.535 1.00 78.12 109 PHE A CA 1
ATOM 881 C C . PHE A 1 109 ? 5.533 10.705 -1.834 1.00 78.12 109 PHE A C 1
ATOM 883 O O . PHE A 1 109 ? 5.431 10.739 -0.610 1.00 78.12 109 PHE A O 1
ATOM 890 N N . THR A 1 110 ? 5.051 11.663 -2.623 1.00 86.75 110 THR A N 1
ATOM 891 C CA . THR A 1 110 ? 4.223 12.768 -2.130 1.00 86.75 110 THR A CA 1
ATOM 892 C C . THR A 1 110 ? 2.822 12.278 -1.766 1.00 86.75 110 THR A C 1
ATOM 894 O O . THR A 1 110 ? 2.409 11.181 -2.149 1.00 86.75 110 THR A O 1
ATOM 897 N N . ARG A 1 111 ? 2.057 13.108 -1.047 1.00 90.94 111 ARG A N 1
ATOM 898 C CA . ARG A 1 111 ? 0.635 12.842 -0.783 1.00 90.94 111 ARG A CA 1
ATOM 899 C C . ARG A 1 111 ? -0.127 12.592 -2.083 1.00 90.94 111 ARG A C 1
ATOM 901 O O . ARG A 1 111 ? -0.815 11.588 -2.182 1.00 90.94 111 ARG A O 1
ATOM 908 N N . ASP A 1 112 ? 0.039 13.466 -3.072 1.00 89.44 112 ASP A N 1
ATOM 909 C CA . ASP A 1 112 ? -0.641 13.340 -4.366 1.00 89.44 112 ASP A CA 1
ATOM 910 C C . ASP A 1 112 ? -0.253 12.038 -5.061 1.00 89.44 112 ASP A C 1
ATOM 912 O O . ASP A 1 112 ? -1.090 11.398 -5.698 1.00 89.44 112 ASP A O 1
ATOM 916 N N . ALA A 1 113 ? 0.996 11.593 -4.863 1.00 87.38 113 ALA A N 1
ATOM 917 C CA . ALA A 1 113 ? 1.427 10.347 -5.446 1.00 87.38 113 ALA A CA 1
ATOM 918 C C . ALA A 1 113 ? 0.691 9.132 -4.869 1.00 87.38 113 ALA A C 1
ATOM 920 O O . ALA A 1 113 ? 0.263 8.249 -5.615 1.00 87.38 113 ALA A O 1
ATOM 921 N N . TRP A 1 114 ? 0.504 9.127 -3.549 1.00 91.94 114 TRP A N 1
ATOM 922 C CA . TRP A 1 114 ? -0.297 8.126 -2.855 1.00 91.94 114 TRP A CA 1
ATOM 923 C C . TRP A 1 114 ? -1.779 8.221 -3.189 1.00 91.94 114 TRP A C 1
ATOM 925 O O . TRP A 1 114 ? -2.395 7.184 -3.395 1.00 91.94 114 TRP A O 1
ATOM 935 N N . THR A 1 115 ? -2.344 9.427 -3.262 1.00 93.75 115 THR A N 1
ATOM 936 C CA . THR A 1 115 ? -3.750 9.642 -3.627 1.00 93.75 115 THR A CA 1
ATOM 937 C C . THR A 1 115 ? -4.050 9.008 -4.983 1.00 93.75 115 THR A C 1
ATOM 939 O O . THR A 1 115 ? -4.907 8.133 -5.051 1.00 93.75 115 THR A O 1
ATOM 942 N N . HIS A 1 116 ? -3.265 9.343 -6.017 1.00 91.50 116 HIS A N 1
ATOM 943 C CA . HIS A 1 116 ? -3.415 8.779 -7.368 1.00 91.50 116 HIS A CA 1
ATOM 944 C C . HIS A 1 116 ? -3.354 7.251 -7.372 1.00 91.50 116 HIS A C 1
ATOM 946 O O . HIS A 1 116 ? -4.163 6.580 -8.003 1.00 91.50 116 HIS A O 1
ATOM 952 N N . LEU A 1 117 ? -2.398 6.680 -6.636 1.00 93.31 117 LEU A N 1
ATOM 953 C CA . LEU A 1 117 ? -2.246 5.233 -6.538 1.00 93.31 117 LEU A CA 1
ATOM 954 C C . LEU A 1 117 ? -3.445 4.572 -5.834 1.00 93.31 117 LEU A C 1
ATOM 956 O O . LEU A 1 117 ? -3.969 3.574 -6.321 1.00 93.31 117 LEU A O 1
ATOM 960 N N . LEU A 1 118 ? -3.862 5.105 -4.682 1.00 95.50 118 LEU A N 1
ATOM 961 C CA . LEU A 1 118 ? -4.917 4.536 -3.837 1.00 95.50 118 LEU A CA 1
ATOM 962 C C . LEU A 1 118 ? -6.313 4.686 -4.460 1.00 95.50 118 LEU A C 1
ATOM 964 O O . LEU A 1 118 ? -7.148 3.800 -4.287 1.00 95.50 118 LEU A O 1
ATOM 968 N N . GLU A 1 119 ? -6.558 5.757 -5.220 1.00 95.12 119 GLU A N 1
ATOM 969 C CA . GLU A 1 119 ? -7.798 5.958 -5.985 1.00 95.12 119 GLU A CA 1
ATOM 970 C C . GLU A 1 119 ? -8.075 4.810 -6.956 1.00 95.12 119 GLU A C 1
ATOM 972 O O . GLU A 1 119 ? -9.222 4.396 -7.116 1.00 95.12 119 GLU A O 1
ATOM 977 N N . LYS A 1 120 ? -7.027 4.219 -7.537 1.00 94.12 120 LYS A N 1
ATOM 978 C CA . LYS A 1 120 ? -7.165 3.103 -8.479 1.00 94.12 120 LYS A CA 1
ATOM 979 C C . LYS A 1 120 ? -7.405 1.744 -7.827 1.00 94.12 120 LYS A C 1
ATOM 981 O O . LYS A 1 120 ? -7.626 0.775 -8.543 1.00 94.12 120 LYS A O 1
ATOM 986 N N . MET A 1 121 ? -7.367 1.652 -6.496 1.00 96.12 121 MET A N 1
ATOM 987 C CA . MET A 1 121 ? -7.522 0.393 -5.757 1.00 96.12 121 MET A CA 1
ATOM 988 C C . MET A 1 121 ? -8.686 0.454 -4.754 1.00 96.12 121 MET A C 1
ATOM 990 O O . MET A 1 121 ? -8.476 0.397 -3.534 1.00 96.12 121 MET A O 1
ATOM 994 N N . PRO A 1 122 ? -9.942 0.540 -5.227 1.00 95.44 122 PRO A N 1
ATOM 995 C CA . PRO A 1 122 ? -11.109 0.613 -4.348 1.00 95.44 122 PRO A CA 1
ATOM 996 C C . PRO A 1 122 ? -11.309 -0.656 -3.503 1.00 95.44 122 PRO A C 1
ATOM 998 O O . PRO A 1 122 ? -11.927 -0.584 -2.440 1.00 95.44 122 PRO A O 1
ATOM 1001 N N . LEU A 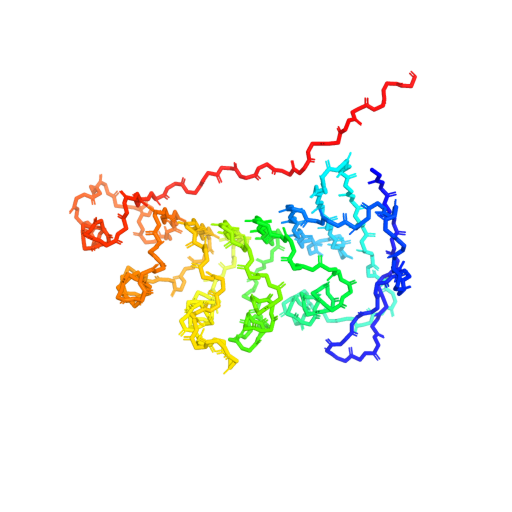1 123 ? -10.776 -1.804 -3.942 1.00 96.75 123 LEU A N 1
ATOM 1002 C CA . LEU A 1 123 ? -10.895 -3.097 -3.258 1.00 96.75 123 LEU A CA 1
ATOM 1003 C C . LEU A 1 123 ? -9.702 -3.444 -2.353 1.00 96.75 123 LEU A C 1
ATOM 1005 O O . LEU A 1 123 ? -9.652 -4.556 -1.822 1.00 96.75 123 LEU A O 1
ATOM 1009 N N . LEU A 1 124 ? -8.763 -2.515 -2.141 1.00 97.81 124 LEU A N 1
ATOM 1010 C CA . LEU A 1 124 ? -7.565 -2.767 -1.343 1.00 97.81 124 LEU A CA 1
ATOM 1011 C C . LEU A 1 124 ? -7.923 -3.071 0.117 1.00 97.81 124 LEU A C 1
ATOM 1013 O O . LEU A 1 124 ? -8.382 -2.193 0.844 1.00 97.81 124 LEU A O 1
ATOM 1017 N N . LYS A 1 125 ? -7.653 -4.303 0.557 1.00 97.56 125 LYS A N 1
ATOM 1018 C CA . LYS A 1 125 ? -7.858 -4.780 1.935 1.00 97.56 125 LYS A CA 1
ATOM 1019 C C . LYS A 1 125 ? -6.583 -4.732 2.760 1.00 97.56 125 LYS A C 1
ATOM 1021 O O . LYS A 1 125 ? -6.645 -4.528 3.975 1.00 97.56 125 LYS A O 1
ATOM 1026 N N . LYS A 1 126 ? -5.429 -4.934 2.119 1.00 96.69 126 LYS A N 1
ATOM 1027 C CA . LYS A 1 126 ? -4.130 -4.979 2.792 1.00 96.69 126 LYS A CA 1
ATOM 1028 C C . LYS A 1 126 ? -3.100 -4.119 2.077 1.00 96.69 126 LYS A C 1
ATOM 1030 O O . LYS A 1 126 ? -2.865 -4.274 0.882 1.00 96.69 126 LYS A O 1
ATOM 1035 N N . LEU A 1 127 ? -2.453 -3.250 2.839 1.00 95.75 127 LEU A N 1
ATOM 1036 C CA . LEU A 1 127 ? -1.380 -2.393 2.368 1.00 95.75 127 LEU A CA 1
ATOM 1037 C C . LEU A 1 127 ? -0.126 -2.652 3.187 1.00 95.75 127 LEU A C 1
ATOM 1039 O O . LEU A 1 127 ? -0.141 -2.590 4.418 1.00 95.75 127 LEU A O 1
ATOM 1043 N N . HIS A 1 128 ? 0.974 -2.909 2.498 1.00 93.25 128 HIS A N 1
ATOM 1044 C CA . HIS A 1 128 ? 2.230 -3.242 3.131 1.00 93.25 128 HIS A CA 1
ATOM 1045 C C . HIS A 1 128 ? 3.372 -2.433 2.545 1.00 93.25 128 HIS A C 1
ATOM 1047 O O . HIS A 1 128 ? 3.614 -2.436 1.342 1.00 93.25 128 HIS A O 1
ATOM 1053 N N . ILE A 1 129 ? 4.102 -1.747 3.414 1.00 89.69 129 ILE A N 1
ATOM 1054 C CA . ILE A 1 129 ? 5.191 -0.869 3.021 1.00 89.69 129 ILE A CA 1
ATOM 1055 C C . ILE A 1 129 ? 6.424 -1.216 3.825 1.00 89.69 129 ILE A C 1
ATOM 1057 O O . ILE A 1 129 ? 6.412 -1.269 5.057 1.00 89.69 129 ILE A O 1
ATOM 1061 N N . ARG A 1 130 ? 7.519 -1.440 3.106 1.00 86.06 130 ARG A N 1
ATOM 1062 C CA . ARG A 1 130 ? 8.800 -1.801 3.688 1.00 86.06 130 ARG A CA 1
ATOM 1063 C C . ARG A 1 130 ? 9.916 -1.002 3.044 1.00 86.06 130 ARG A C 1
ATOM 1065 O O . ARG A 1 130 ? 10.287 -1.251 1.901 1.00 86.06 130 ARG A O 1
ATOM 1072 N N . TRP A 1 131 ? 10.522 -0.124 3.828 1.00 81.44 131 TRP A N 1
ATOM 1073 C CA . TRP A 1 131 ? 11.690 0.638 3.397 1.00 81.44 131 TRP A CA 1
ATOM 1074 C C . TRP A 1 131 ? 12.998 -0.074 3.744 1.00 81.44 131 TRP A C 1
ATOM 1076 O O . TRP A 1 131 ? 13.037 -1.034 4.520 1.00 81.44 131 TRP A O 1
ATOM 1086 N N . GLY A 1 132 ? 14.105 0.381 3.158 1.00 75.38 132 GLY A N 1
ATOM 1087 C CA . GLY A 1 132 ? 15.432 -0.086 3.553 1.00 75.38 132 GLY A CA 1
ATOM 1088 C C . GLY A 1 132 ? 15.751 0.326 4.995 1.00 75.38 132 GLY A C 1
ATOM 1089 O O . GLY A 1 132 ? 15.460 1.449 5.385 1.00 75.38 132 GLY A O 1
ATOM 1090 N N . ARG A 1 133 ? 16.410 -0.544 5.778 1.00 69.69 133 ARG A N 1
ATOM 1091 C CA . ARG A 1 133 ? 16.792 -0.276 7.189 1.00 69.69 133 ARG A CA 1
ATOM 1092 C C . ARG A 1 133 ? 17.563 1.034 7.395 1.00 69.69 133 ARG A C 1
ATOM 1094 O O . ARG A 1 133 ? 17.513 1.623 8.469 1.00 69.69 133 ARG A O 1
ATOM 1101 N N . THR A 1 134 ? 18.319 1.436 6.380 1.00 62.38 134 THR A N 1
ATOM 1102 C CA . THR A 1 134 ? 19.160 2.636 6.358 1.00 62.38 134 THR A CA 1
ATOM 1103 C C . THR A 1 134 ? 18.434 3.876 5.854 1.00 62.38 134 THR A C 1
ATOM 1105 O O . THR A 1 134 ? 18.978 4.970 5.965 1.00 62.38 134 THR A O 1
ATOM 1108 N N . SER A 1 135 ? 17.244 3.724 5.271 1.00 62.94 135 SER A N 1
ATOM 1109 C CA . SER A 1 135 ? 16.417 4.861 4.890 1.00 62.94 135 SER A CA 1
ATOM 1110 C C . SER A 1 135 ? 15.903 5.506 6.168 1.00 62.94 135 SER A C 1
ATOM 1112 O O . SER A 1 135 ? 15.426 4.819 7.072 1.00 62.94 135 SER A O 1
ATOM 1114 N N . ASN A 1 136 ? 16.010 6.829 6.270 1.00 57.59 136 ASN A N 1
ATOM 1115 C CA . ASN A 1 136 ? 15.432 7.521 7.414 1.00 57.59 136 ASN A CA 1
ATOM 1116 C C . ASN A 1 136 ? 13.900 7.528 7.388 1.00 57.59 136 ASN A C 1
ATOM 1118 O O . ASN A 1 136 ? 13.327 7.890 8.405 1.00 57.59 136 ASN A O 1
ATOM 1122 N N . GLY A 1 137 ? 13.253 7.051 6.312 1.00 59.47 137 GLY A N 1
ATOM 1123 C CA . GLY A 1 137 ? 11.795 7.008 6.203 1.00 59.47 137 GLY A CA 1
ATOM 1124 C C . GLY A 1 137 ? 11.182 8.411 6.228 1.00 59.47 137 GLY A C 1
ATOM 1125 O O . GLY A 1 137 ? 11.666 9.320 6.896 1.00 59.47 137 GLY A O 1
ATOM 1126 N N . GLY A 1 138 ? 10.145 8.642 5.441 1.00 68.06 138 GLY A N 1
ATOM 1127 C CA . GLY A 1 138 ? 9.603 9.997 5.319 1.00 68.06 138 GLY A CA 1
ATOM 1128 C C . GLY A 1 138 ? 8.367 10.088 4.456 1.00 68.06 138 GLY A C 1
ATOM 1129 O O . GLY A 1 138 ? 8.154 11.124 3.852 1.00 68.06 138 GLY A O 1
ATOM 1130 N N . CYS A 1 139 ? 7.621 8.990 4.345 1.00 77.62 139 CYS A N 1
ATOM 1131 C CA . CYS A 1 139 ? 6.393 8.944 3.554 1.00 77.62 139 CYS A CA 1
ATOM 1132 C C . CYS A 1 139 ? 5.162 8.636 4.414 1.00 77.62 139 CYS A C 1
ATOM 1134 O O . CYS A 1 139 ? 4.046 8.590 3.899 1.00 77.62 139 CYS A O 1
ATOM 1136 N N . CYS A 1 140 ? 5.357 8.362 5.714 1.00 85.62 140 CYS A N 1
ATOM 1137 C CA . CYS A 1 140 ? 4.269 7.974 6.601 1.00 85.62 140 CYS A CA 1
ATOM 1138 C C . CYS A 1 140 ? 3.198 9.069 6.655 1.00 85.62 140 CYS A C 1
ATOM 1140 O O . CYS A 1 140 ? 2.007 8.795 6.564 1.00 85.62 140 CYS A O 1
ATOM 1142 N N . ARG A 1 141 ? 3.608 10.337 6.735 1.00 87.50 141 ARG A N 1
ATOM 1143 C CA . ARG A 1 141 ? 2.665 11.462 6.781 1.00 87.50 141 ARG A CA 1
ATOM 1144 C C . ARG A 1 141 ? 1.852 11.559 5.497 1.00 87.50 141 ARG A C 1
ATOM 1146 O O . ARG A 1 141 ? 0.641 11.754 5.544 1.00 87.50 141 ARG A O 1
ATOM 1153 N N . GLU A 1 142 ? 2.525 11.401 4.372 1.00 90.12 142 GLU A N 1
ATOM 1154 C CA . GLU A 1 142 ? 1.990 11.505 3.027 1.00 90.12 142 GLU A CA 1
ATOM 1155 C C . GLU A 1 142 ? 0.970 10.397 2.774 1.00 90.12 142 GLU A C 1
ATOM 1157 O O . GLU A 1 142 ? -0.141 10.688 2.332 1.00 90.12 142 GLU A O 1
ATOM 1162 N N . ILE A 1 143 ? 1.296 9.151 3.134 1.00 92.00 143 ILE A N 1
ATOM 1163 C CA . ILE A 1 143 ? 0.376 8.031 2.947 1.00 92.00 143 ILE A CA 1
ATOM 1164 C C . ILE A 1 143 ? -0.805 8.064 3.909 1.00 92.00 143 ILE A C 1
ATOM 1166 O O . ILE A 1 143 ? -1.934 7.827 3.489 1.00 92.00 143 ILE A O 1
ATOM 1170 N N . LEU A 1 144 ? -0.582 8.400 5.183 1.00 93.38 144 LEU A N 1
ATOM 1171 C CA . LEU A 1 144 ? -1.672 8.539 6.147 1.00 93.38 144 LEU A CA 1
ATOM 1172 C C . LEU A 1 144 ? -2.627 9.656 5.714 1.00 93.38 144 LEU A C 1
ATOM 1174 O O . LEU A 1 144 ? -3.840 9.479 5.770 1.00 93.38 144 LEU A O 1
ATOM 1178 N N . SER A 1 145 ? -2.091 10.774 5.211 1.00 93.25 145 SER A N 1
ATOM 1179 C CA . SER A 1 145 ? -2.901 11.862 4.664 1.00 93.25 145 SER A CA 1
ATOM 1180 C C . SER A 1 145 ? -3.695 11.433 3.426 1.00 93.25 145 SER A C 1
ATOM 1182 O O . SER A 1 145 ? -4.882 11.756 3.316 1.00 93.25 145 SER A O 1
ATOM 1184 N N . ALA A 1 146 ? -3.088 10.669 2.516 1.00 94.81 146 ALA A N 1
ATOM 1185 C CA . ALA A 1 146 ? -3.787 10.120 1.357 1.00 94.81 146 ALA A CA 1
ATOM 1186 C C . ALA A 1 146 ? -4.912 9.150 1.770 1.00 94.81 146 ALA A C 1
ATOM 1188 O O . ALA A 1 146 ? -6.030 9.271 1.282 1.00 94.81 146 ALA A O 1
ATOM 1189 N N . LEU A 1 147 ? -4.682 8.276 2.756 1.00 95.56 147 LEU A N 1
ATOM 1190 C CA . LEU A 1 147 ? -5.694 7.350 3.292 1.00 95.56 147 LEU A CA 1
ATOM 1191 C C . LEU A 1 147 ? -6.861 8.040 4.022 1.00 95.56 147 LEU A C 1
ATOM 1193 O O . LEU A 1 147 ? -7.917 7.433 4.195 1.00 95.56 147 LEU A O 1
ATOM 1197 N N . THR A 1 148 ? -6.683 9.293 4.451 1.00 94.88 148 THR A N 1
ATOM 1198 C CA . THR A 1 148 ? -7.762 10.157 4.973 1.00 94.88 148 THR A CA 1
ATOM 1199 C C . THR A 1 148 ? -8.411 11.042 3.909 1.00 94.88 148 THR A C 1
ATOM 1201 O O . THR A 1 148 ? -9.293 11.837 4.226 1.00 94.88 148 THR A O 1
ATOM 1204 N N . THR A 1 149 ? -7.980 10.950 2.650 1.00 95.88 149 THR A N 1
ATOM 1205 C CA . THR A 1 149 ? -8.556 11.752 1.569 1.00 95.88 149 THR A CA 1
ATOM 1206 C C . THR A 1 149 ? -9.876 11.117 1.115 1.00 95.88 149 THR A C 1
ATOM 1208 O O . THR A 1 149 ? -9.916 9.911 0.867 1.00 95.88 149 THR A O 1
ATOM 1211 N N . PRO A 1 150 ? -10.978 11.882 1.034 1.00 93.81 150 PRO A N 1
ATOM 1212 C CA . PRO A 1 150 ? -12.212 11.405 0.426 1.00 93.81 150 PRO A CA 1
ATOM 1213 C C . PRO A 1 150 ? -12.073 11.309 -1.095 1.00 93.81 150 PRO A C 1
ATOM 1215 O O . PRO A 1 150 ? -11.531 12.214 -1.725 1.00 93.81 150 PRO A O 1
ATOM 1218 N N . HIS A 1 151 ? -12.621 10.253 -1.681 1.00 92.12 151 HIS A N 1
ATOM 1219 C CA . HIS A 1 151 ? -12.819 10.133 -3.116 1.00 92.12 151 HIS A CA 1
ATOM 1220 C C . HIS A 1 151 ? -13.817 11.193 -3.593 1.00 92.12 151 HIS A C 1
ATOM 1222 O O . HIS A 1 151 ? -14.870 11.376 -2.972 1.00 92.12 151 HIS A O 1
ATOM 1228 N N . ILE A 1 152 ? -13.517 11.853 -4.713 1.00 89.38 152 ILE A N 1
ATOM 1229 C CA . ILE A 1 152 ? -14.281 13.017 -5.179 1.00 89.38 152 ILE A CA 1
ATOM 1230 C C . ILE A 1 152 ? -15.748 12.681 -5.491 1.00 89.38 152 ILE A C 1
ATOM 1232 O O . ILE A 1 152 ? -16.642 13.425 -5.098 1.00 89.38 152 ILE A O 1
ATOM 1236 N N . ASP A 1 153 ? -15.997 11.518 -6.102 1.00 88.75 153 ASP A N 1
ATOM 1237 C CA . ASP A 1 153 ? -17.349 11.119 -6.517 1.00 88.75 153 ASP A CA 1
ATOM 1238 C C . ASP A 1 153 ? -18.193 10.473 -5.411 1.00 88.75 153 ASP A C 1
ATOM 1240 O O . ASP A 1 153 ? -19.410 10.639 -5.375 1.00 88.75 153 ASP A O 1
ATOM 1244 N N . THR A 1 154 ? -17.576 9.705 -4.507 1.00 90.00 154 THR A N 1
ATOM 1245 C CA . THR A 1 154 ? -18.315 8.891 -3.524 1.00 90.00 154 THR A CA 1
ATOM 124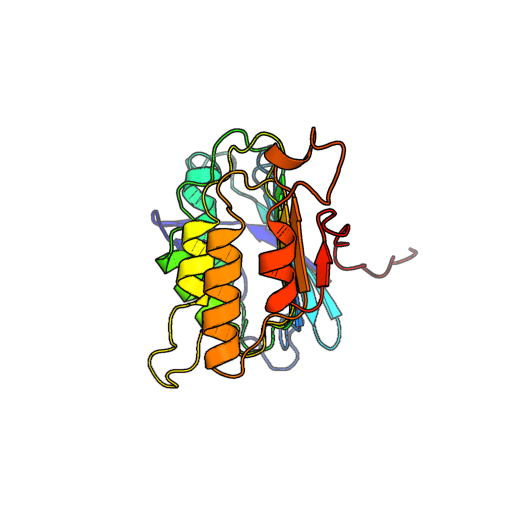6 C C . THR A 1 154 ? -18.302 9.487 -2.119 1.00 90.00 154 THR A C 1
ATOM 1248 O O . THR A 1 154 ? -19.102 9.082 -1.277 1.00 90.00 154 THR A O 1
ATOM 1251 N N . GLY A 1 155 ? -17.377 10.410 -1.823 1.00 90.81 155 GLY A N 1
ATOM 1252 C CA . GLY A 1 155 ? -17.157 10.968 -0.484 1.00 90.81 155 GLY A CA 1
ATOM 1253 C C . GLY A 1 155 ? -16.616 9.967 0.553 1.00 90.81 155 GLY A C 1
ATOM 1254 O O . GLY A 1 155 ? -16.318 10.354 1.688 1.00 90.81 155 GLY A O 1
ATOM 1255 N N . ALA A 1 156 ? -16.475 8.691 0.183 1.00 93.06 156 ALA A N 1
ATOM 1256 C CA . ALA A 1 156 ? -15.816 7.658 0.973 1.00 93.06 156 ALA A CA 1
ATOM 1257 C C . ALA A 1 156 ? -14.308 7.920 1.026 1.00 93.06 156 ALA A C 1
ATOM 1259 O O . ALA A 1 156 ? -13.759 8.484 0.085 1.00 93.06 156 ALA A O 1
ATOM 1260 N N . LEU A 1 157 ? -13.614 7.496 2.087 1.00 96.38 157 LEU A N 1
ATOM 1261 C CA . LEU A 1 157 ? -12.151 7.544 2.068 1.00 96.38 157 LEU A CA 1
ATOM 1262 C C . LEU A 1 157 ? -11.602 6.616 0.983 1.00 96.38 157 LEU A C 1
ATOM 1264 O O . LEU A 1 157 ? -12.217 5.592 0.665 1.00 96.38 157 LEU A O 1
ATOM 1268 N N . LEU A 1 158 ? -10.424 6.954 0.460 1.00 95.88 158 LEU A N 1
ATOM 1269 C CA . LEU A 1 158 ? -9.684 6.053 -0.418 1.00 95.88 158 LEU A CA 1
ATOM 1270 C C . LEU A 1 158 ? -9.462 4.693 0.258 1.00 95.88 158 LEU A C 1
ATOM 1272 O O . LEU A 1 158 ? -9.255 4.601 1.476 1.00 95.88 158 LEU A O 1
ATOM 1276 N N . CYS A 1 159 ? -9.525 3.634 -0.552 1.00 96.50 159 CYS A N 1
ATOM 1277 C CA . CYS A 1 159 ? -9.483 2.242 -0.102 1.00 96.50 159 CYS A CA 1
ATOM 1278 C C . CYS A 1 159 ? -10.468 1.993 1.063 1.00 96.50 159 CYS A C 1
ATOM 1280 O O . CYS A 1 159 ? -10.055 1.727 2.201 1.00 96.50 159 CYS A O 1
ATOM 1282 N N . PRO A 1 160 ? -11.788 2.105 0.823 1.00 96.38 160 PRO A N 1
ATOM 1283 C CA . PRO A 1 160 ? -12.803 2.047 1.878 1.00 96.38 160 PRO A CA 1
ATOM 1284 C C . PRO A 1 160 ? -12.827 0.704 2.622 1.00 96.38 160 PRO A C 1
ATOM 1286 O O . PRO A 1 160 ? -13.251 0.650 3.773 1.00 96.38 160 PRO A O 1
ATOM 1289 N N . VAL A 1 161 ? -12.334 -0.364 1.989 1.00 96.94 161 VAL A N 1
ATOM 1290 C CA . VAL A 1 161 ? -12.252 -1.718 2.557 1.00 96.94 161 VAL A CA 1
ATOM 1291 C C . VAL A 1 161 ? -10.869 -2.064 3.120 1.00 96.94 161 VAL A C 1
ATOM 1293 O O . VAL A 1 161 ? -10.608 -3.229 3.404 1.00 96.94 161 VAL A O 1
ATOM 1296 N N . LEU A 1 162 ? -9.971 -1.083 3.284 1.00 97.75 162 LEU A N 1
ATOM 1297 C CA . LEU A 1 162 ? -8.652 -1.313 3.876 1.00 97.75 162 LEU A CA 1
ATOM 1298 C C . LEU A 1 162 ? -8.791 -1.705 5.349 1.00 97.75 162 LEU A C 1
ATOM 1300 O O . LEU A 1 162 ? -9.213 -0.897 6.177 1.00 97.75 162 LEU A O 1
ATOM 1304 N N . GLU A 1 163 ? -8.370 -2.927 5.666 1.00 96.38 163 GLU A N 1
ATOM 1305 C CA . GLU A 1 163 ? -8.437 -3.507 7.009 1.00 96.38 163 GLU A CA 1
ATOM 1306 C C . GLU A 1 163 ? -7.056 -3.656 7.646 1.00 96.38 163 GLU A C 1
ATOM 1308 O O . GLU A 1 163 ? -6.940 -3.589 8.870 1.00 96.38 163 GLU A O 1
ATOM 1313 N N . ARG A 1 164 ? -6.006 -3.859 6.839 1.00 95.62 164 ARG A N 1
ATOM 1314 C CA . ARG A 1 164 ? -4.646 -4.111 7.325 1.00 95.62 164 ARG A CA 1
ATOM 1315 C C . ARG A 1 164 ? -3.651 -3.123 6.750 1.00 95.62 164 ARG A C 1
ATOM 1317 O O . ARG A 1 164 ? -3.481 -3.055 5.535 1.00 95.62 164 ARG A O 1
ATOM 1324 N N . PHE A 1 165 ? -2.915 -2.445 7.625 1.00 94.75 165 PHE A N 1
ATOM 1325 C CA . PHE A 1 165 ? -1.793 -1.604 7.230 1.00 94.75 165 PHE A CA 1
ATOM 1326 C C . PHE A 1 165 ? -0.513 -2.038 7.943 1.00 94.75 165 PHE A C 1
ATOM 1328 O O . PHE A 1 165 ? -0.471 -2.209 9.161 1.00 94.75 165 PHE A O 1
ATOM 1335 N N . THR A 1 166 ? 0.540 -2.275 7.165 1.00 92.38 166 THR A N 1
ATOM 1336 C CA . THR A 1 166 ? 1.863 -2.644 7.665 1.00 92.38 166 THR A CA 1
ATOM 1337 C C . THR A 1 166 ? 2.902 -1.640 7.201 1.00 92.38 166 THR A C 1
ATOM 1339 O O . THR A 1 166 ? 3.038 -1.415 6.001 1.00 92.38 166 THR A O 1
ATOM 1342 N N . LEU A 1 167 ? 3.673 -1.086 8.134 1.00 88.69 167 LEU A N 1
ATOM 1343 C CA . LEU A 1 167 ? 4.754 -0.151 7.840 1.00 88.69 167 LEU A CA 1
ATOM 1344 C C . LEU A 1 167 ? 6.032 -0.575 8.564 1.00 88.69 167 LEU A C 1
ATOM 1346 O O . LEU A 1 167 ? 6.094 -0.649 9.792 1.00 88.69 167 LEU A O 1
ATOM 1350 N N . ARG A 1 168 ? 7.085 -0.843 7.793 1.00 84.88 168 ARG A N 1
ATOM 1351 C CA . ARG A 1 168 ? 8.369 -1.314 8.315 1.00 84.88 168 ARG A CA 1
ATOM 1352 C C . ARG A 1 168 ? 9.503 -0.395 7.883 1.00 84.88 168 ARG A C 1
ATOM 1354 O O . ARG A 1 168 ? 9.647 -0.097 6.699 1.00 84.88 168 ARG A O 1
ATOM 1361 N N . TYR A 1 169 ? 10.356 -0.041 8.845 1.00 79.69 169 TYR A N 1
ATOM 1362 C CA . TYR A 1 169 ? 11.555 0.785 8.644 1.00 79.69 169 TYR A CA 1
ATOM 1363 C C . TYR A 1 169 ? 11.285 2.221 8.168 1.00 79.69 169 TYR A C 1
ATOM 1365 O O . TYR A 1 169 ? 12.204 2.891 7.710 1.00 79.69 169 TYR A O 1
ATOM 1373 N N . ASP A 1 170 ? 10.056 2.718 8.319 1.00 80.94 170 ASP A N 1
ATOM 1374 C CA . ASP A 1 170 ? 9.808 4.158 8.321 1.00 80.94 170 ASP A CA 1
ATOM 1375 C C . ASP A 1 170 ? 10.032 4.684 9.747 1.00 80.94 170 ASP A C 1
ATOM 1377 O O . ASP A 1 170 ? 9.514 4.091 10.691 1.00 80.94 170 ASP A O 1
ATOM 1381 N N . LYS A 1 171 ? 10.820 5.747 9.932 1.00 77.81 171 LYS A N 1
ATOM 1382 C CA . LYS A 1 171 ? 11.048 6.352 11.260 1.00 77.81 171 LYS A CA 1
ATOM 1383 C C . LYS A 1 171 ? 10.189 7.593 11.501 1.00 77.81 171 LYS A C 1
ATOM 1385 O O . LYS A 1 171 ? 10.220 8.149 12.590 1.00 77.81 171 LYS A O 1
ATOM 1390 N N . SER A 1 172 ? 9.445 8.044 10.492 1.00 78.81 172 SER A N 1
ATOM 1391 C CA . SER A 1 172 ? 8.675 9.292 10.531 1.00 78.81 172 SER A CA 1
ATOM 1392 C C . SER A 1 172 ? 7.263 9.140 11.105 1.00 78.81 172 SER A C 1
ATOM 1394 O O . SER A 1 172 ? 6.534 10.133 11.195 1.00 78.81 172 SER A O 1
ATOM 1396 N N . TRP A 1 173 ? 6.866 7.918 11.471 1.00 83.06 173 TRP A N 1
ATOM 1397 C CA . TRP A 1 173 ? 5.541 7.635 12.009 1.00 83.06 173 TRP A CA 1
ATOM 1398 C C . TRP A 1 173 ? 5.432 7.950 13.500 1.00 83.06 173 TRP A C 1
ATOM 1400 O O . TRP A 1 173 ? 6.399 7.818 14.248 1.00 83.06 173 TRP A O 1
ATOM 1410 N N . SER A 1 174 ? 4.227 8.313 13.937 1.00 83.56 174 SER A N 1
ATOM 1411 C CA . SER A 1 174 ? 3.870 8.374 15.354 1.00 83.56 174 SER A CA 1
ATOM 1412 C C . SER A 1 174 ? 2.541 7.677 15.632 1.00 83.56 174 SER A C 1
ATOM 1414 O O . SER A 1 174 ? 1.649 7.636 14.779 1.00 83.56 174 SER A O 1
ATOM 1416 N N . SER A 1 175 ? 2.407 7.132 16.838 1.00 84.44 175 SER A N 1
ATOM 1417 C CA . SER A 1 175 ? 1.170 6.543 17.364 1.00 84.44 175 SER A CA 1
ATOM 1418 C C . SER A 1 175 ? -0.031 7.476 17.180 1.00 84.44 175 SER A C 1
ATOM 1420 O O . SER A 1 175 ? -1.066 7.069 16.664 1.00 84.44 175 SER A O 1
ATOM 1422 N N . LEU A 1 176 ? 0.136 8.766 17.486 1.00 87.06 176 LEU A N 1
ATOM 1423 C CA . LEU A 1 176 ? -0.895 9.790 17.361 1.00 87.06 176 LEU A CA 1
ATOM 1424 C C . LEU A 1 176 ? -1.416 9.922 15.924 1.00 87.06 176 LEU A C 1
ATOM 1426 O O . LEU A 1 176 ? -2.609 10.141 15.720 1.00 87.06 176 LEU A O 1
ATOM 1430 N N . GLN A 1 177 ? -0.544 9.809 14.920 1.00 88.94 177 GLN A N 1
ATOM 1431 C CA . GLN A 1 177 ? -0.960 9.882 13.518 1.00 88.94 177 GLN A CA 1
ATOM 1432 C C . GLN A 1 177 ? -1.808 8.671 13.127 1.00 88.94 177 GLN A C 1
ATOM 1434 O O . GLN A 1 177 ? -2.851 8.835 12.495 1.00 88.94 177 GLN A O 1
ATOM 1439 N N . PHE A 1 178 ? -1.397 7.473 13.545 1.00 91.06 178 PHE A N 1
ATOM 1440 C CA . PHE A 1 178 ? -2.171 6.253 13.321 1.00 91.06 178 PHE A CA 1
ATOM 1441 C C . PHE A 1 178 ? -3.497 6.254 14.071 1.00 91.06 178 PHE A C 1
ATOM 1443 O O . PHE A 1 178 ? -4.512 5.861 13.506 1.00 91.06 178 PHE A O 1
ATOM 1450 N N . HIS A 1 179 ? -3.507 6.757 15.302 1.00 91.31 179 HIS A N 1
ATOM 1451 C CA . HIS A 1 179 ? -4.710 6.885 16.108 1.00 91.31 179 HIS A CA 1
ATOM 1452 C C . HIS A 1 179 ? -5.720 7.816 15.432 1.00 91.31 179 HIS A C 1
ATOM 1454 O O . HIS A 1 179 ? -6.879 7.452 15.261 1.00 91.31 179 HIS A O 1
ATOM 1460 N N . ARG A 1 180 ? -5.270 8.983 14.947 1.00 92.81 180 ARG A N 1
ATOM 1461 C CA . ARG A 1 180 ? -6.122 9.912 14.185 1.00 92.81 180 ARG A CA 1
ATOM 1462 C C . ARG A 1 180 ? -6.668 9.287 12.903 1.00 92.81 180 ARG A C 1
ATOM 1464 O O . ARG A 1 180 ? -7.852 9.449 12.625 1.00 92.81 180 ARG A O 1
ATOM 1471 N N . LEU A 1 181 ? -5.840 8.558 12.146 1.00 94.31 181 LEU A N 1
ATOM 1472 C CA . LEU A 1 181 ? -6.309 7.814 10.972 1.00 94.31 181 LEU A CA 1
ATOM 1473 C C . LEU A 1 181 ? -7.391 6.799 11.370 1.00 94.31 181 LEU A C 1
ATOM 1475 O O . LEU A 1 181 ? -8.452 6.769 10.755 1.00 94.31 181 LEU A O 1
ATOM 1479 N N . ALA A 1 182 ? -7.131 5.970 12.383 1.00 94.75 182 ALA A N 1
ATOM 1480 C CA . ALA A 1 182 ? -8.047 4.921 12.822 1.00 94.75 182 ALA A CA 1
ATOM 1481 C C . ALA A 1 182 ? -9.382 5.495 13.320 1.00 94.75 182 ALA A C 1
ATOM 1483 O O . ALA A 1 182 ? -10.438 4.981 12.953 1.00 94.75 182 ALA A O 1
ATOM 1484 N N . GLN A 1 183 ? -9.352 6.602 14.068 1.00 94.88 183 GLN A N 1
ATOM 1485 C CA . GLN A 1 183 ? -10.551 7.322 14.500 1.00 94.88 183 GLN A CA 1
ATOM 1486 C C . GLN A 1 183 ? -11.369 7.864 13.323 1.00 94.88 183 GLN A C 1
ATOM 1488 O O . GLN A 1 183 ? -12.577 7.636 13.272 1.00 94.88 183 GLN A O 1
ATOM 1493 N N . GLU A 1 184 ? -10.730 8.537 12.361 1.00 94.88 184 GLU A N 1
ATOM 1494 C CA . GLU A 1 184 ? -11.410 9.078 11.171 1.00 94.88 184 GLU A CA 1
ATOM 1495 C C . GLU A 1 184 ? -12.027 7.963 10.317 1.00 94.88 184 GLU A C 1
ATOM 1497 O O . GLU A 1 184 ? -13.143 8.071 9.815 1.00 94.88 184 GLU A O 1
ATOM 1502 N N . ARG A 1 185 ? -11.316 6.844 10.181 1.00 95.44 185 ARG A N 1
ATOM 1503 C CA . ARG A 1 185 ? -11.811 5.660 9.479 1.00 95.44 185 ARG A CA 1
ATOM 1504 C C . ARG A 1 185 ? -12.986 5.007 10.208 1.00 95.44 185 ARG A C 1
ATOM 1506 O O . ARG A 1 185 ? -13.987 4.659 9.581 1.00 95.44 185 ARG A O 1
ATOM 1513 N N . SER A 1 186 ? -12.896 4.875 11.528 1.00 94.31 186 SER A N 1
ATOM 1514 C CA . SER A 1 186 ? -13.952 4.302 12.367 1.00 94.31 186 SER A CA 1
ATOM 1515 C C . SER A 1 186 ? -15.228 5.154 12.344 1.00 94.31 186 SER A C 1
ATOM 1517 O O . SER A 1 186 ? -16.318 4.620 12.125 1.00 94.31 186 SER A O 1
ATOM 1519 N N . SER A 1 187 ? -15.107 6.486 12.436 1.00 95.00 187 SER A N 1
ATOM 1520 C CA . SER A 1 187 ? -16.251 7.414 12.374 1.00 95.00 187 SER A CA 1
ATOM 1521 C C . SER A 1 187 ? -17.020 7.324 11.047 1.00 95.00 187 SER A C 1
ATOM 1523 O O . SER A 1 187 ? -18.230 7.556 11.005 1.00 95.00 187 SER A O 1
ATOM 1525 N N . ARG A 1 188 ? -16.340 6.901 9.973 1.00 94.81 188 ARG A N 1
ATOM 1526 C CA . ARG A 1 188 ? -16.902 6.671 8.634 1.00 94.81 188 ARG A CA 1
ATOM 1527 C C . ARG A 1 188 ? -17.308 5.223 8.353 1.00 94.81 188 ARG A C 1
ATOM 1529 O O . ARG A 1 188 ? -17.661 4.914 7.218 1.00 94.81 188 ARG A O 1
ATOM 1536 N N . LYS A 1 189 ? -17.297 4.338 9.357 1.00 94.88 189 LYS A N 1
ATOM 1537 C CA . LYS A 1 189 ? -17.598 2.897 9.217 1.00 94.88 189 LYS A CA 1
ATOM 1538 C C . LYS A 1 189 ? -16.646 2.161 8.258 1.00 94.88 189 LYS A C 1
ATOM 1540 O O . LYS A 1 189 ? -17.048 1.210 7.593 1.00 94.88 189 LYS A O 1
ATOM 1545 N N . GLN A 1 190 ? -15.386 2.590 8.202 1.00 95.12 190 GLN A N 1
ATOM 1546 C CA . GLN A 1 190 ? -14.316 2.008 7.379 1.00 95.12 190 GLN A CA 1
ATOM 1547 C C . GLN A 1 190 ? -13.114 1.579 8.247 1.00 95.12 190 GLN A C 1
ATOM 1549 O O . GLN A 1 190 ? -11.980 1.963 7.948 1.00 95.12 190 GLN A O 1
ATOM 1554 N N . PRO A 1 191 ? -13.331 0.850 9.363 1.00 94.81 191 PRO A N 1
ATOM 1555 C CA . PRO A 1 191 ? -12.337 0.693 10.422 1.00 94.81 191 PRO A CA 1
ATOM 1556 C C . PRO A 1 191 ? -11.084 -0.051 9.954 1.00 94.81 191 PRO A C 1
ATOM 1558 O O . PRO A 1 191 ? -11.153 -1.007 9.182 1.00 94.81 191 PRO A O 1
ATOM 1561 N N . LEU A 1 192 ? -9.935 0.366 10.488 1.00 94.94 192 LEU A N 1
ATOM 1562 C CA . LEU A 1 192 ? -8.699 -0.399 10.375 1.00 94.94 192 LEU A CA 1
ATOM 1563 C C . LEU A 1 192 ? -8.695 -1.476 11.467 1.00 94.94 192 LEU A C 1
ATOM 1565 O O . LEU A 1 192 ? -8.798 -1.154 12.646 1.00 94.94 192 LEU A O 1
ATOM 1569 N N . LYS A 1 193 ? -8.559 -2.745 11.081 1.00 94.00 193 LYS A N 1
ATOM 1570 C CA . LYS A 1 193 ? -8.568 -3.880 12.017 1.00 94.00 193 LYS A CA 1
ATOM 1571 C C . LYS A 1 193 ? -7.170 -4.241 12.492 1.00 94.00 193 LYS A C 1
ATOM 1573 O O . LYS A 1 193 ? -6.973 -4.572 13.652 1.00 94.00 193 LYS A O 1
ATOM 1578 N N . TRP A 1 194 ? -6.189 -4.168 11.594 1.00 93.50 194 TRP A N 1
ATOM 1579 C CA . TRP A 1 194 ? -4.821 -4.579 11.877 1.00 93.50 194 TRP A CA 1
ATOM 1580 C C . TRP A 1 194 ? -3.833 -3.476 11.526 1.00 93.50 194 TRP A C 1
ATOM 1582 O O . TRP A 1 194 ? -3.678 -3.097 10.362 1.00 93.50 194 TRP A O 1
ATOM 1592 N N . LEU A 1 195 ? -3.081 -3.035 12.527 1.00 92.06 195 LEU A N 1
ATOM 1593 C CA . LEU A 1 195 ? -1.941 -2.151 12.372 1.00 92.06 195 LEU A CA 1
ATOM 1594 C C . LEU A 1 195 ? -0.668 -2.892 12.770 1.00 92.06 195 LEU A C 1
ATOM 1596 O O . LEU A 1 195 ? -0.559 -3.403 13.878 1.00 92.06 195 LEU A O 1
ATOM 1600 N N . SER A 1 196 ? 0.304 -2.958 11.863 1.00 89.12 196 SER A N 1
ATOM 1601 C CA . SER A 1 196 ? 1.602 -3.551 12.172 1.00 89.12 196 SER A CA 1
ATOM 1602 C C . SER A 1 196 ? 2.737 -2.600 11.823 1.00 89.12 196 SER A C 1
ATOM 1604 O O . SER A 1 196 ? 3.003 -2.329 10.651 1.00 89.12 196 SER A O 1
ATOM 1606 N N . VAL A 1 197 ? 3.381 -2.041 12.841 1.00 85.69 197 VAL A N 1
ATOM 1607 C CA . VAL A 1 197 ? 4.305 -0.912 12.698 1.00 85.69 197 VAL A CA 1
ATOM 1608 C C . VAL A 1 197 ? 5.535 -1.128 13.555 1.00 85.69 197 VAL A C 1
ATOM 1610 O O . VAL A 1 197 ? 5.429 -1.422 14.734 1.00 85.69 197 VAL A O 1
ATOM 1613 N N . ARG A 1 198 ? 6.732 -0.943 12.993 1.00 75.12 198 ARG A N 1
ATOM 1614 C CA . ARG A 1 198 ? 7.974 -1.036 13.778 1.00 75.12 198 ARG A CA 1
ATOM 1615 C C . ARG A 1 198 ? 8.743 0.268 13.727 1.00 75.12 198 ARG A C 1
ATOM 1617 O O . ARG A 1 198 ? 9.376 0.563 12.713 1.00 75.12 198 ARG A O 1
ATOM 1624 N N . SER A 1 199 ? 8.705 1.034 14.818 1.00 67.19 199 SER A N 1
ATOM 1625 C CA . SER A 1 199 ? 9.574 2.206 14.989 1.00 67.19 199 SER A CA 1
ATOM 1626 C C . SER A 1 199 ? 10.975 1.757 15.369 1.00 67.19 199 SER A C 1
ATOM 1628 O O . SER A 1 199 ? 11.150 0.743 16.045 1.00 67.19 199 SER A O 1
ATOM 1630 N N . SER A 1 200 ? 11.979 2.543 14.990 1.00 63.25 200 SER A N 1
ATOM 1631 C CA . SER A 1 200 ? 13.295 2.451 15.624 1.00 63.25 200 SER A CA 1
ATOM 1632 C C . SER A 1 200 ? 13.245 2.845 17.102 1.00 63.25 200 SER A C 1
ATOM 1634 O O . SER A 1 200 ? 14.045 2.337 17.868 1.00 63.25 200 SER A O 1
ATOM 1636 N N . HIS A 1 201 ? 12.291 3.689 17.515 1.00 61.66 201 HIS A N 1
ATOM 1637 C CA . HIS A 1 201 ? 12.186 4.178 18.895 1.00 61.66 201 HIS A CA 1
ATOM 1638 C C . HIS A 1 201 ? 11.678 3.133 19.900 1.00 61.66 201 HIS A C 1
ATOM 1640 O O . HIS A 1 201 ? 11.955 3.271 21.081 1.00 61.66 201 HIS A O 1
ATOM 1646 N N . TYR A 1 202 ? 11.000 2.074 19.440 1.00 62.94 202 TYR A N 1
ATOM 1647 C CA . TYR A 1 202 ? 10.592 0.945 20.292 1.00 62.94 202 TYR A CA 1
ATOM 1648 C C . TYR A 1 202 ? 11.600 -0.214 20.265 1.00 62.94 202 TYR A C 1
ATOM 1650 O O . TYR A 1 202 ? 11.323 -1.264 20.829 1.00 62.94 202 TYR A O 1
ATOM 1658 N N . GLN A 1 203 ? 12.748 -0.076 19.580 1.00 60.44 203 GLN A N 1
ATOM 1659 C CA . GLN A 1 203 ? 13.757 -1.149 19.555 1.00 60.44 203 GLN A CA 1
ATOM 1660 C C . GLN A 1 203 ? 14.425 -1.353 20.916 1.00 60.44 203 GLN A C 1
ATOM 1662 O O . GLN A 1 203 ? 14.800 -2.481 21.218 1.00 60.44 203 GLN A O 1
ATOM 1667 N N . ASP A 1 204 ? 14.514 -0.286 21.710 1.00 60.44 204 ASP A N 1
ATOM 1668 C CA . ASP A 1 204 ? 15.180 -0.271 23.015 1.00 60.44 204 ASP A CA 1
ATOM 1669 C C . ASP A 1 204 ? 14.178 -0.223 24.186 1.00 60.44 204 ASP A C 1
ATOM 1671 O O . ASP A 1 204 ? 14.570 -0.040 25.335 1.00 60.44 204 ASP A O 1
ATOM 1675 N N . VAL A 1 205 ? 12.874 -0.349 23.910 1.00 62.56 205 VAL A N 1
ATOM 1676 C CA . VAL A 1 205 ? 11.837 -0.323 24.948 1.00 62.56 205 VAL A CA 1
ATOM 1677 C C . VAL A 1 205 ? 11.715 -1.719 25.558 1.00 62.56 205 VAL A C 1
ATOM 1679 O O . VAL A 1 205 ? 11.215 -2.640 24.916 1.00 62.56 205 VAL A O 1
ATOM 1682 N N . GLU A 1 206 ? 12.187 -1.869 26.799 1.00 57.91 206 GLU A N 1
ATOM 1683 C CA . GLU A 1 206 ? 12.145 -3.134 27.549 1.00 57.91 206 GLU A CA 1
ATOM 1684 C C . GLU A 1 206 ? 10.718 -3.542 27.948 1.00 57.91 206 GLU A C 1
ATOM 1686 O O . GLU A 1 206 ? 10.427 -4.736 28.023 1.00 57.91 206 GLU A O 1
ATOM 1691 N N . ASN A 1 207 ? 9.819 -2.571 28.157 1.00 60.62 207 ASN A N 1
ATOM 1692 C CA . ASN A 1 207 ? 8.427 -2.818 28.524 1.00 60.62 207 ASN A CA 1
ATOM 1693 C C . ASN A 1 207 ? 7.448 -2.184 27.526 1.00 60.62 207 ASN A C 1
ATOM 1695 O O . ASN A 1 207 ? 7.330 -0.966 27.418 1.00 60.62 207 ASN A O 1
ATOM 1699 N N . ILE A 1 208 ? 6.705 -3.029 26.810 1.00 61.34 208 ILE A N 1
ATOM 1700 C CA . ILE A 1 208 ? 5.686 -2.613 25.835 1.00 61.34 208 ILE A CA 1
ATOM 1701 C C . ILE A 1 208 ? 4.545 -1.832 26.513 1.00 61.34 208 ILE A C 1
ATOM 1703 O O . ILE A 1 208 ? 3.901 -1.022 25.852 1.00 61.34 208 ILE A O 1
ATOM 1707 N N . GLU A 1 209 ? 4.302 -2.028 27.810 1.00 61.31 209 GLU A N 1
ATOM 1708 C CA . GLU A 1 209 ? 3.275 -1.290 28.565 1.00 61.31 209 GLU A CA 1
ATOM 1709 C C . GLU A 1 209 ? 3.629 0.193 28.776 1.00 61.31 209 GLU A C 1
ATOM 1711 O O . GLU A 1 209 ? 2.736 1.012 28.951 1.00 61.31 209 GLU A O 1
ATOM 1716 N N . ASP A 1 210 ? 4.906 0.576 28.657 1.00 60.06 210 ASP A N 1
ATOM 1717 C CA . ASP A 1 210 ? 5.345 1.979 28.739 1.00 60.06 210 ASP A CA 1
ATOM 1718 C C . ASP A 1 210 ? 5.186 2.729 27.399 1.00 60.06 210 ASP A C 1
ATOM 1720 O O . ASP A 1 210 ? 5.714 3.828 27.203 1.00 60.06 210 ASP A O 1
ATOM 1724 N N . THR A 1 211 ? 4.477 2.128 26.440 1.00 68.94 211 THR A N 1
ATOM 1725 C CA . THR A 1 211 ? 4.239 2.697 25.112 1.00 68.94 211 THR A CA 1
ATOM 1726 C C . THR A 1 211 ? 2.831 3.267 24.982 1.00 68.94 211 THR A C 1
ATOM 1728 O O . THR A 1 211 ? 1.881 2.865 25.640 1.00 68.94 211 THR A O 1
ATOM 1731 N N . ASP A 1 212 ? 2.663 4.188 24.046 1.00 70.88 212 ASP A N 1
ATOM 1732 C CA . ASP A 1 212 ? 1.387 4.802 23.667 1.00 70.88 212 ASP A CA 1
ATOM 1733 C C . ASP A 1 212 ? 0.508 3.905 22.767 1.00 70.88 212 ASP A C 1
ATOM 1735 O O . ASP A 1 212 ? -0.398 4.383 22.076 1.00 70.88 212 ASP A O 1
ATOM 1739 N N . LEU A 1 213 ? 0.760 2.592 22.763 1.00 79.19 213 LEU A N 1
ATOM 1740 C CA . LEU A 1 213 ? 0.009 1.626 21.962 1.00 79.19 213 LEU A CA 1
ATOM 1741 C C . LEU A 1 213 ? -1.387 1.344 22.512 1.00 79.19 213 LEU A C 1
ATOM 1743 O O . LEU A 1 213 ? -2.258 0.954 21.738 1.00 79.19 213 LEU A O 1
ATOM 1747 N N . ASP A 1 214 ? -1.628 1.556 23.804 1.00 80.50 214 ASP A N 1
ATOM 1748 C CA . ASP A 1 214 ? -2.945 1.304 24.395 1.00 80.50 214 ASP A CA 1
ATOM 1749 C C . ASP A 1 214 ? -4.017 2.207 23.788 1.00 80.50 214 ASP A C 1
ATOM 1751 O O . ASP A 1 214 ? -5.081 1.722 23.414 1.00 80.50 214 ASP A O 1
ATOM 1755 N N . MET A 1 215 ? -3.684 3.474 23.522 1.00 81.88 215 MET A N 1
ATOM 1756 C CA . MET A 1 215 ? -4.576 4.376 22.788 1.00 81.88 215 MET A CA 1
ATOM 1757 C C . MET A 1 215 ? -4.889 3.852 21.381 1.00 81.88 215 MET A C 1
ATOM 1759 O O . MET A 1 215 ? -6.011 3.969 20.902 1.00 81.88 215 MET A O 1
ATOM 1763 N N . LEU A 1 216 ? -3.913 3.253 20.690 1.00 85.00 216 LEU A N 1
ATOM 1764 C CA . LEU A 1 216 ? -4.156 2.654 19.374 1.00 85.00 216 LEU A CA 1
ATOM 1765 C C . LEU A 1 216 ? -5.073 1.432 19.459 1.00 85.00 216 LEU A C 1
ATOM 1767 O O . LEU A 1 216 ? -5.905 1.243 18.572 1.00 85.00 216 LEU A O 1
ATOM 1771 N N . ARG A 1 217 ? -4.944 0.628 20.518 1.00 86.44 217 ARG A N 1
ATOM 1772 C CA . ARG A 1 217 ? -5.763 -0.570 20.754 1.00 86.44 217 ARG A CA 1
ATOM 1773 C C . ARG A 1 217 ? -7.222 -0.249 21.085 1.00 86.44 217 ARG A C 1
ATOM 1775 O O . ARG A 1 217 ? -8.075 -1.111 20.913 1.00 86.44 217 ARG A O 1
ATOM 1782 N N . GLU A 1 218 ? -7.537 0.982 21.490 1.00 87.12 218 GLU A N 1
ATOM 1783 C CA . GLU A 1 218 ? -8.930 1.431 21.652 1.00 87.12 218 GLU A CA 1
ATOM 1784 C C . GLU A 1 218 ? -9.686 1.516 20.316 1.00 87.12 218 GLU A C 1
ATOM 1786 O O . GLU A 1 218 ? -10.913 1.415 20.285 1.00 87.12 218 GLU A O 1
ATOM 1791 N N . VAL A 1 219 ? -8.969 1.723 19.205 1.00 90.00 219 VAL A N 1
ATOM 1792 C CA . VAL A 1 219 ? -9.559 2.022 17.886 1.00 90.00 219 VAL A CA 1
ATOM 1793 C C . VAL A 1 219 ? -9.141 1.053 16.780 1.00 90.00 219 VAL A C 1
ATOM 1795 O O . VAL A 1 219 ? -9.751 1.060 15.711 1.00 90.00 219 VAL A O 1
ATOM 1798 N N . VAL A 1 220 ? -8.129 0.220 17.022 1.00 90.94 220 VAL A N 1
ATOM 1799 C CA . VAL A 1 220 ? -7.650 -0.832 16.118 1.00 90.94 220 VAL A CA 1
ATOM 1800 C C . VAL A 1 220 ? -7.640 -2.158 16.871 1.00 90.94 220 VAL A C 1
ATOM 1802 O O . VAL A 1 220 ? -7.022 -2.263 17.926 1.00 90.94 220 VAL A O 1
ATOM 1805 N N . GLU A 1 221 ? -8.278 -3.183 16.302 1.00 90.12 221 GLU A N 1
ATOM 1806 C CA . GLU A 1 221 ? -8.439 -4.494 16.952 1.00 90.12 221 GLU A CA 1
ATOM 1807 C C . GLU A 1 221 ? -7.092 -5.155 17.284 1.00 90.12 221 GLU A C 1
ATOM 1809 O O . GLU A 1 221 ? -6.931 -5.753 18.347 1.00 90.12 221 GLU A O 1
ATOM 1814 N N . ILE A 1 222 ? -6.118 -5.062 16.373 1.00 89.38 222 ILE A N 1
ATOM 1815 C CA . ILE A 1 222 ? -4.805 -5.694 16.519 1.00 89.38 222 ILE A CA 1
ATOM 1816 C C . ILE A 1 222 ? -3.702 -4.689 16.190 1.00 89.38 222 ILE A C 1
ATOM 1818 O O . ILE A 1 222 ? -3.593 -4.212 15.059 1.00 89.38 222 ILE A O 1
ATOM 1822 N N . VAL A 1 223 ? -2.849 -4.412 17.179 1.00 87.62 223 VAL A N 1
ATOM 1823 C CA . VAL A 1 223 ? -1.673 -3.542 17.051 1.00 87.62 223 VAL A CA 1
ATOM 1824 C C . VAL A 1 223 ? -0.421 -4.352 17.365 1.00 87.62 223 VAL A C 1
ATOM 1826 O O . VAL A 1 223 ? -0.226 -4.788 18.499 1.00 87.62 223 VAL A O 1
ATOM 1829 N N . ASP A 1 224 ? 0.415 -4.547 16.350 1.00 84.75 224 ASP A N 1
ATOM 1830 C CA . ASP A 1 224 ? 1.620 -5.372 16.413 1.00 84.75 224 ASP A CA 1
ATOM 1831 C C . ASP A 1 224 ? 2.877 -4.545 16.097 1.00 84.75 224 ASP A C 1
ATOM 1833 O O . ASP A 1 224 ? 2.914 -3.790 15.120 1.00 84.75 224 ASP A O 1
ATOM 1837 N N . LEU A 1 225 ? 3.922 -4.704 16.909 1.00 79.06 225 LEU A N 1
ATOM 1838 C CA . LEU A 1 225 ? 5.225 -4.071 16.693 1.00 79.06 225 LEU A CA 1
ATOM 1839 C C . LEU A 1 225 ? 6.152 -4.878 15.772 1.00 79.06 225 LEU A C 1
ATOM 1841 O O . LEU A 1 225 ? 7.228 -4.406 15.379 1.00 79.06 225 LEU A O 1
ATOM 1845 N N . GLU A 1 226 ? 5.734 -6.083 15.386 1.00 77.19 226 GLU A N 1
ATOM 1846 C CA . GLU A 1 226 ? 6.479 -7.000 14.537 1.00 77.19 226 GLU A CA 1
ATOM 1847 C C . GLU A 1 226 ? 5.773 -7.247 13.191 1.00 77.19 226 GLU A C 1
ATOM 1849 O O . GLU A 1 226 ? 5.158 -8.287 12.977 1.00 77.19 226 GLU A O 1
ATOM 1854 N N . PRO A 1 227 ? 5.920 -6.323 12.216 1.00 76.00 227 PRO A N 1
ATOM 1855 C CA . PRO A 1 227 ? 5.527 -6.537 10.826 1.00 76.00 227 PRO A CA 1
ATOM 1856 C C . PRO A 1 227 ? 5.863 -7.940 10.322 1.00 76.00 227 PRO A C 1
ATOM 1858 O O . PRO A 1 227 ? 7.060 -8.275 10.277 1.00 76.00 227 PRO A O 1
ATOM 1861 N N . PRO A 1 228 ? 4.859 -8.735 9.894 1.00 75.00 228 PRO A N 1
ATOM 1862 C CA . PRO A 1 228 ? 5.105 -10.082 9.409 1.00 75.00 228 PRO A CA 1
ATOM 1863 C C . PRO A 1 228 ? 6.038 -10.041 8.200 1.00 75.00 228 PRO A C 1
ATOM 1865 O O . PRO A 1 228 ? 6.143 -9.044 7.473 1.00 75.00 228 PRO A O 1
ATOM 1868 N N . LEU A 1 229 ? 6.738 -11.149 7.971 1.00 73.88 229 LEU A N 1
ATOM 1869 C CA . LEU A 1 229 ? 7.405 -11.354 6.696 1.00 73.88 229 LEU A CA 1
ATOM 1870 C C . LEU A 1 229 ? 6.326 -11.557 5.637 1.00 73.88 229 LEU A C 1
ATOM 1872 O O . LEU A 1 229 ? 5.521 -12.475 5.731 1.00 73.88 229 LEU A O 1
ATOM 1876 N N . ILE A 1 230 ? 6.308 -10.663 4.656 1.00 74.75 230 ILE A N 1
ATOM 1877 C CA . ILE A 1 230 ? 5.401 -10.762 3.519 1.00 74.75 230 ILE A CA 1
ATOM 1878 C C . ILE A 1 230 ? 6.173 -11.420 2.402 1.00 74.75 230 ILE A C 1
ATOM 1880 O O . ILE A 1 230 ? 7.190 -10.892 1.937 1.00 74.75 230 ILE A O 1
ATOM 1884 N N . GLU A 1 231 ? 5.727 -12.620 2.068 1.00 69.19 231 GLU A N 1
ATOM 1885 C CA . GLU A 1 231 ? 6.346 -13.459 1.063 1.00 69.19 231 GLU A CA 1
ATOM 1886 C C . GLU A 1 231 ? 5.968 -12.957 -0.333 1.00 69.19 231 GLU A C 1
ATOM 1888 O O . GLU A 1 231 ? 4.853 -12.494 -0.576 1.00 69.19 231 GLU A O 1
ATOM 1893 N N . SER A 1 232 ? 6.932 -13.004 -1.250 1.00 71.75 232 SER A N 1
ATOM 1894 C CA . SER A 1 232 ? 6.698 -12.762 -2.675 1.00 71.75 232 SER A CA 1
ATOM 1895 C C . SER A 1 232 ? 5.771 -13.830 -3.255 1.00 71.75 232 SER A C 1
ATOM 1897 O O . SER A 1 232 ? 5.697 -14.939 -2.725 1.00 71.75 232 SER A O 1
ATOM 1899 N N . ALA A 1 233 ? 5.130 -13.535 -4.389 1.00 70.50 233 ALA A N 1
ATOM 1900 C CA . ALA A 1 233 ? 4.309 -14.516 -5.092 1.00 70.50 233 ALA A CA 1
ATOM 1901 C C . ALA A 1 233 ? 5.107 -15.806 -5.367 1.00 70.50 233 ALA A C 1
ATOM 1903 O O . ALA A 1 233 ? 6.225 -15.770 -5.889 1.00 70.50 233 ALA A O 1
ATOM 1904 N N . VAL A 1 234 ? 4.532 -16.956 -5.007 1.00 69.88 234 VAL A N 1
ATOM 1905 C CA . VAL A 1 234 ? 5.153 -18.262 -5.244 1.00 69.88 234 VAL A CA 1
ATOM 1906 C C . VAL A 1 234 ? 4.930 -18.644 -6.704 1.00 69.88 234 VAL A C 1
ATOM 1908 O O . VAL A 1 234 ? 3.799 -18.806 -7.163 1.00 69.88 234 VAL A O 1
ATOM 1911 N N . PHE A 1 235 ? 6.018 -18.776 -7.459 1.00 69.12 235 PHE A N 1
ATOM 1912 C CA . PHE A 1 235 ? 5.959 -19.268 -8.832 1.00 69.12 235 PHE A CA 1
ATOM 1913 C C . PHE A 1 235 ? 5.982 -20.794 -8.817 1.00 69.12 235 PHE A C 1
ATOM 1915 O O . PHE A 1 235 ? 6.832 -21.356 -8.124 1.00 69.12 235 PHE A O 1
ATOM 1922 N N . PRO A 1 236 ? 5.117 -21.471 -9.592 1.00 65.06 236 PRO A N 1
ATOM 1923 C CA . PRO A 1 236 ? 5.243 -22.908 -9.768 1.00 65.06 236 PRO A CA 1
ATOM 1924 C C . PRO A 1 236 ? 6.639 -23.217 -10.319 1.00 65.06 236 PRO A C 1
ATOM 1926 O O . PRO A 1 236 ? 7.062 -22.659 -11.337 1.00 65.06 236 PRO A O 1
ATOM 1929 N N . THR A 1 237 ? 7.381 -24.063 -9.608 1.00 56.59 237 THR A N 1
ATOM 1930 C CA . THR A 1 237 ? 8.648 -24.616 -10.077 1.00 56.59 237 THR A CA 1
ATOM 1931 C C . THR A 1 237 ? 8.340 -25.516 -11.263 1.00 56.59 237 THR A C 1
ATOM 1933 O O . THR A 1 237 ? 7.681 -26.540 -11.116 1.00 56.59 237 THR A O 1
ATOM 1936 N N . VAL A 1 238 ? 8.777 -25.113 -12.455 1.00 49.56 238 VAL A N 1
ATOM 1937 C CA . VAL A 1 238 ? 8.798 -26.015 -13.608 1.00 49.56 238 VAL A CA 1
ATOM 1938 C C . VAL A 1 238 ? 9.976 -26.952 -13.369 1.00 49.56 238 VAL A C 1
ATOM 1940 O O . VAL A 1 238 ? 11.124 -26.515 -13.454 1.00 49.56 238 VAL A O 1
ATOM 1943 N N . GLU A 1 239 ? 9.703 -28.194 -12.977 1.00 38.75 239 GLU A N 1
ATOM 1944 C CA . GLU A 1 239 ? 10.691 -29.267 -13.095 1.00 38.75 239 GLU A CA 1
ATOM 1945 C C . GLU A 1 239 ? 10.873 -29.539 -14.595 1.00 38.75 239 GLU A C 1
ATOM 1947 O O . GLU A 1 239 ? 9.891 -29.767 -15.304 1.00 38.75 239 GLU A O 1
ATOM 1952 N N . TRP A 1 240 ? 12.107 -29.382 -15.079 1.00 38.75 240 TRP A N 1
ATOM 1953 C CA . TRP A 1 240 ? 12.499 -29.650 -16.466 1.00 38.75 240 TRP A CA 1
ATOM 1954 C C . TRP A 1 240 ? 12.929 -31.105 -16.611 1.00 38.75 240 TRP A C 1
ATOM 1956 O O . TRP A 1 240 ? 13.652 -31.578 -15.703 1.00 38.75 240 TRP A O 1
#